Protein AF-A0AAN6KHS0-F1 (afdb_monomer_lite)

Foldseek 3Di:
DLVCVVPDDPPDDDDDDDCVPNFPPVDQVRNLVVLLCLLVVLQPDPAQEAELEACVVCVVLLVLQQVLLLLLLVCLVPPVSLLVLLPDPLNFFPHSNLVSLQVSLPRQLLQALLVCSRQVSNDPVHAHWYDHRPDIDGVSSNLSSLVSQPVNDPPVRSCSRNPPSVLSVVLSNVVVPDDLLQLALLRNLVSSLLGDDPDLLCSRSSSVNSNVVSVFDADGDGPVDDSLVSQVRRLVSSCVRVVDLSSQVQFQQDQDPVNHHSSTHDSVDSPSDDDDPVVVVPPPD

Organism: NCBI:txid329885

Structure (mmCIF, N/CA/C/O backbone):
data_AF-A0AAN6KHS0-F1
#
_entry.id   AF-A0AAN6KHS0-F1
#
loop_
_atom_site.group_PDB
_atom_site.id
_atom_site.type_symbol
_atom_site.label_atom_id
_atom_site.label_alt_id
_atom_site.label_comp_id
_atom_site.label_asym_id
_atom_site.label_entity_id
_atom_site.label_seq_id
_atom_site.pdbx_PDB_ins_code
_atom_site.Cartn_x
_atom_site.Cartn_y
_atom_site.Cartn_z
_atom_site.occupancy
_atom_site.B_iso_or_equiv
_atom_site.auth_seq_id
_atom_site.auth_comp_id
_atom_site.auth_asym_id
_atom_site.auth_atom_id
_atom_site.pdbx_PDB_model_num
ATOM 1 N N . MET A 1 1 ? -12.830 -6.350 -14.367 1.00 61.69 1 MET A N 1
ATOM 2 C CA . MET A 1 1 ? -12.761 -7.663 -15.063 1.00 61.69 1 MET A CA 1
ATOM 3 C C . MET A 1 1 ? -11.426 -7.970 -15.755 1.00 61.69 1 MET A C 1
ATOM 5 O O . MET A 1 1 ? -11.133 -9.148 -15.912 1.00 61.69 1 MET A O 1
ATOM 9 N N . ALA A 1 2 ? -10.603 -6.986 -16.152 1.00 84.19 2 ALA A N 1
ATOM 10 C CA . ALA A 1 2 ? -9.299 -7.250 -16.787 1.00 84.19 2 ALA A CA 1
ATOM 11 C C . ALA A 1 2 ? -8.350 -8.102 -15.914 1.00 84.19 2 ALA A C 1
ATOM 13 O O . ALA A 1 2 ? -7.776 -9.068 -16.405 1.00 84.19 2 ALA A O 1
ATOM 14 N N . PHE A 1 3 ? -8.285 -7.823 -14.607 1.00 88.81 3 PHE A N 1
ATOM 15 C CA . PHE A 1 3 ? -7.488 -8.599 -13.651 1.00 88.81 3 PHE A CA 1
ATOM 16 C C . PHE A 1 3 ? -7.824 -10.100 -13.649 1.00 88.81 3 PHE A C 1
ATOM 18 O O . PHE A 1 3 ? -6.942 -10.922 -13.869 1.00 88.81 3 PHE A O 1
ATOM 25 N N . LEU A 1 4 ? -9.103 -10.474 -13.488 1.00 89.56 4 LEU A N 1
ATOM 26 C CA . LEU A 1 4 ? -9.514 -11.887 -13.472 1.00 89.56 4 LEU A CA 1
ATOM 27 C C . LEU A 1 4 ? -9.155 -12.610 -14.778 1.00 89.56 4 LEU A C 1
ATOM 29 O O . LEU A 1 4 ? -8.775 -13.775 -14.746 1.00 89.56 4 LEU A O 1
ATOM 33 N N . LYS A 1 5 ? -9.216 -11.920 -15.926 1.00 89.06 5 LYS A N 1
ATOM 34 C CA . LYS A 1 5 ? -8.763 -12.482 -17.209 1.00 89.06 5 LYS A CA 1
ATOM 35 C C . LYS A 1 5 ? -7.252 -12.729 -17.226 1.00 89.06 5 LYS A C 1
ATOM 37 O O . LYS A 1 5 ? -6.834 -13.753 -17.751 1.00 89.06 5 LYS A O 1
ATOM 42 N N . ARG A 1 6 ? -6.457 -11.824 -16.643 1.00 89.69 6 ARG A N 1
ATOM 43 C CA . ARG A 1 6 ? -4.986 -11.913 -16.567 1.00 89.69 6 ARG A CA 1
ATOM 44 C C . ARG A 1 6 ? -4.498 -13.080 -15.708 1.00 89.69 6 ARG A C 1
ATOM 46 O O . ARG A 1 6 ? -3.451 -13.645 -16.016 1.00 89.69 6 ARG A O 1
ATOM 53 N N . ILE A 1 7 ? -5.220 -13.417 -14.641 1.00 90.50 7 ILE A N 1
ATOM 54 C CA . ILE A 1 7 ? -4.820 -14.485 -13.708 1.00 90.50 7 ILE A CA 1
ATOM 55 C C . ILE A 1 7 ? -5.476 -15.836 -14.014 1.00 90.50 7 ILE A C 1
ATOM 57 O O . ILE A 1 7 ? -5.069 -16.853 -13.458 1.00 90.50 7 ILE A O 1
ATOM 61 N N . ARG A 1 8 ? -6.482 -15.868 -14.897 1.00 90.75 8 ARG A N 1
ATOM 62 C CA . ARG A 1 8 ? -7.180 -17.098 -15.277 1.00 90.75 8 ARG A CA 1
ATOM 63 C C . ARG A 1 8 ? -6.218 -18.081 -15.941 1.00 90.75 8 ARG A C 1
ATOM 65 O O . ARG A 1 8 ? -5.631 -17.774 -16.975 1.00 90.75 8 ARG A O 1
ATOM 72 N N . GLN A 1 9 ? -6.150 -19.288 -15.395 1.00 88.88 9 GLN A N 1
ATOM 73 C CA . GLN A 1 9 ? -5.401 -20.395 -15.976 1.00 88.88 9 GLN A CA 1
ATOM 74 C C . GLN A 1 9 ? -6.314 -21.212 -16.903 1.00 88.88 9 GLN A C 1
ATOM 76 O O . GLN A 1 9 ? -7.459 -21.478 -16.532 1.00 88.88 9 GLN A O 1
ATOM 81 N N . PRO A 1 10 ? -5.863 -21.607 -18.110 1.00 89.69 10 PRO A N 1
ATOM 82 C CA . PRO A 1 10 ? -6.691 -22.398 -19.025 1.00 89.69 10 PRO A CA 1
ATOM 83 C C . PRO A 1 10 ? -7.036 -23.785 -18.476 1.00 89.69 10 PRO A C 1
ATOM 85 O O . PRO A 1 10 ? -8.114 -24.304 -18.750 1.00 89.69 10 PRO A O 1
ATOM 88 N N . SER A 1 11 ? -6.112 -24.374 -17.715 1.00 92.44 11 SER A N 1
ATOM 89 C CA . SER A 1 11 ? -6.143 -25.800 -17.378 1.00 92.44 11 SER A CA 1
ATOM 90 C C . SER A 1 11 ? -6.641 -26.102 -15.964 1.00 92.44 11 SER A C 1
ATOM 92 O O . SER A 1 11 ? -6.903 -27.261 -15.660 1.00 92.44 11 SER A O 1
ATOM 94 N N . TYR A 1 12 ? -6.753 -25.102 -15.085 1.00 90.69 12 TYR A N 1
ATOM 95 C CA . TYR A 1 12 ? -7.210 -25.299 -13.707 1.00 90.69 12 TYR A CA 1
ATOM 96 C C . TYR A 1 12 ? -7.832 -24.031 -13.113 1.00 90.69 12 TYR A C 1
ATOM 98 O O . TYR A 1 12 ? -7.518 -22.909 -13.511 1.00 90.69 12 TYR A O 1
ATOM 106 N N . GLY A 1 13 ? -8.732 -24.217 -12.146 1.00 90.44 13 GLY A N 1
ATOM 107 C CA . GLY A 1 13 ? -9.299 -23.120 -11.367 1.00 90.44 13 GLY A CA 1
ATOM 108 C C . GLY A 1 13 ? -8.305 -22.606 -10.329 1.00 90.44 13 GLY A C 1
ATOM 109 O O . GLY A 1 13 ? -7.565 -23.385 -9.733 1.00 90.44 13 GLY A O 1
ATOM 110 N N . ILE A 1 14 ? -8.311 -21.296 -10.092 1.00 91.19 14 ILE A N 1
ATOM 111 C CA . ILE A 1 14 ? -7.566 -20.673 -8.995 1.00 91.19 14 ILE A CA 1
ATOM 112 C C . ILE A 1 14 ? -8.547 -20.124 -7.960 1.00 91.19 14 ILE A C 1
ATOM 114 O O . ILE A 1 14 ? -9.575 -19.549 -8.318 1.00 91.19 14 ILE A O 1
ATOM 118 N N . CYS A 1 15 ? -8.230 -20.306 -6.679 1.00 92.00 15 CYS A N 1
ATOM 119 C CA . CYS A 1 15 ? -8.962 -19.663 -5.595 1.00 92.00 15 CYS A CA 1
ATOM 120 C C . CYS A 1 15 ? -8.434 -18.235 -5.434 1.00 92.00 15 CYS A C 1
ATOM 122 O O . CYS A 1 15 ? -7.226 -18.035 -5.307 1.00 92.00 15 CYS A O 1
ATOM 124 N N . VAL A 1 16 ? -9.329 -17.250 -5.479 1.00 91.88 16 VAL A N 1
ATOM 125 C CA . VAL A 1 16 ? -8.978 -15.831 -5.387 1.00 91.88 16 VAL A CA 1
ATOM 126 C C . VAL A 1 16 ? -9.794 -15.214 -4.271 1.00 91.88 16 VAL A C 1
ATOM 128 O O . VAL A 1 16 ? -11.020 -15.306 -4.283 1.00 91.88 16 VAL A O 1
ATOM 131 N N . TRP A 1 17 ? -9.105 -14.555 -3.346 1.00 92.25 17 TRP A N 1
ATOM 132 C CA . TRP A 1 17 ? -9.729 -13.656 -2.391 1.00 92.25 17 TRP A CA 1
ATOM 133 C C . TRP A 1 17 ? -9.527 -12.213 -2.857 1.00 92.25 17 TRP A C 1
ATOM 135 O O . TRP A 1 17 ? -8.413 -11.816 -3.197 1.00 92.25 17 TRP A O 1
ATOM 145 N N . ALA A 1 18 ? -10.608 -11.443 -2.900 1.00 90.00 18 ALA A N 1
ATOM 146 C CA . ALA A 1 18 ? -10.583 -10.007 -3.143 1.00 90.00 18 ALA A CA 1
ATOM 147 C C . ALA A 1 18 ? -11.689 -9.369 -2.306 1.00 90.00 18 ALA A C 1
ATOM 149 O O . ALA A 1 18 ? -12.830 -9.825 -2.367 1.00 90.00 18 ALA A O 1
ATOM 150 N N . ASP A 1 19 ? -11.367 -8.321 -1.555 1.00 86.81 19 ASP A N 1
ATOM 151 C CA . ASP A 1 19 ? -12.289 -7.615 -0.657 1.00 86.81 19 ASP A CA 1
ATOM 152 C C . ASP A 1 19 ? -13.643 -7.290 -1.315 1.00 86.81 19 ASP A C 1
ATOM 154 O O . ASP A 1 19 ? -14.698 -7.629 -0.786 1.00 86.81 19 ASP A O 1
ATOM 158 N N . ALA A 1 20 ? -13.623 -6.730 -2.523 1.00 85.94 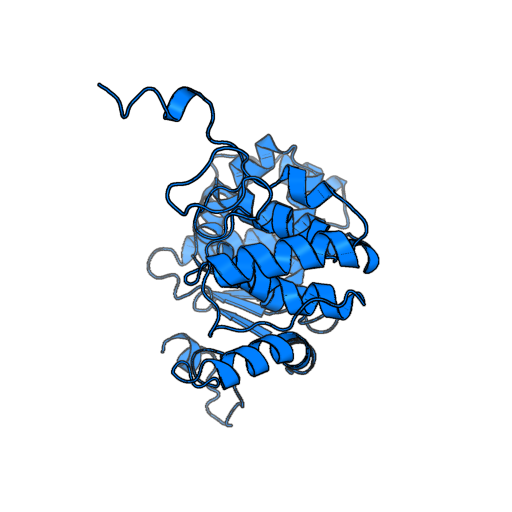20 ALA A N 1
ATOM 159 C CA . ALA A 1 20 ? -14.811 -6.339 -3.275 1.00 85.94 20 ALA A CA 1
ATOM 160 C C . ALA A 1 20 ? -15.693 -7.517 -3.735 1.00 85.94 20 ALA A C 1
ATOM 162 O O . ALA A 1 20 ? -16.816 -7.288 -4.177 1.00 85.94 20 ALA A O 1
ATOM 163 N N . LEU A 1 21 ? -15.187 -8.754 -3.688 1.00 89.25 21 LEU A N 1
ATOM 164 C CA . LEU A 1 21 ? -15.899 -9.961 -4.130 1.00 89.25 21 LEU A CA 1
ATOM 165 C C . LEU A 1 21 ? -16.225 -10.917 -2.978 1.00 89.25 21 LEU A C 1
ATOM 167 O O . LEU A 1 21 ? -17.232 -11.614 -3.038 1.00 89.25 21 LEU A O 1
ATOM 171 N N . CYS A 1 22 ? -15.352 -10.992 -1.975 1.00 92.31 22 CYS A N 1
ATOM 172 C CA . CYS A 1 22 ? -15.409 -11.984 -0.903 1.00 92.31 22 CYS A CA 1
ATOM 173 C C . CYS A 1 22 ? -15.991 -11.442 0.405 1.00 92.31 22 CYS A C 1
ATOM 175 O O . CYS A 1 22 ? -16.234 -12.238 1.306 1.00 92.31 22 CYS A O 1
ATOM 177 N N . ILE A 1 23 ? -16.175 -10.125 0.520 1.00 90.06 23 ILE A N 1
ATOM 178 C CA . ILE A 1 23 ? -16.809 -9.480 1.673 1.00 90.06 23 ILE A CA 1
ATOM 179 C C . ILE A 1 23 ? -18.173 -8.967 1.227 1.00 90.06 23 ILE A C 1
ATOM 181 O O . ILE A 1 23 ? -18.258 -8.260 0.215 1.00 90.06 23 ILE A O 1
ATOM 185 N N . ASP A 1 24 ? -19.223 -9.260 1.995 1.00 91.06 24 ASP A N 1
ATOM 186 C CA . ASP A 1 24 ? -20.508 -8.584 1.813 1.00 91.06 24 ASP A CA 1
ATOM 187 C C . ASP A 1 24 ? -20.368 -7.092 2.156 1.00 91.06 24 ASP A C 1
ATOM 189 O O . ASP A 1 24 ? -20.382 -6.673 3.315 1.00 91.06 24 ASP A O 1
ATOM 193 N N . GLN A 1 25 ? -20.230 -6.269 1.115 1.00 86.75 25 GLN A N 1
ATOM 194 C CA . GLN A 1 25 ? -20.069 -4.821 1.246 1.00 86.75 25 GLN A CA 1
ATOM 195 C C . GLN A 1 25 ? -21.312 -4.135 1.840 1.00 86.75 25 GLN A C 1
ATOM 197 O O . GLN A 1 25 ? -21.202 -2.996 2.293 1.00 86.75 25 GLN A O 1
ATOM 202 N N . GLY A 1 26 ? -22.476 -4.801 1.845 1.00 90.88 26 GLY A N 1
ATOM 203 C CA . GLY A 1 26 ? -23.710 -4.314 2.466 1.00 90.88 26 GLY A CA 1
ATOM 204 C C . GLY A 1 26 ? -23.835 -4.648 3.956 1.00 90.88 26 GLY A C 1
ATOM 205 O O . GLY A 1 26 ? -24.733 -4.129 4.618 1.00 90.88 26 GLY A O 1
ATOM 206 N N . ASN A 1 27 ? -22.944 -5.484 4.499 1.00 92.62 27 ASN A N 1
ATOM 207 C CA . ASN A 1 27 ? -22.970 -5.922 5.890 1.00 92.62 27 ASN A CA 1
ATOM 208 C C . ASN A 1 27 ? -21.780 -5.348 6.673 1.00 92.62 27 ASN A C 1
ATOM 210 O O . ASN A 1 27 ? -20.688 -5.915 6.711 1.00 92.62 27 ASN A O 1
ATOM 214 N N . GLU A 1 28 ? -22.009 -4.229 7.363 1.00 90.00 28 GLU A N 1
ATOM 215 C CA . GLU A 1 28 ? -20.979 -3.523 8.143 1.00 90.00 28 GLU A CA 1
ATOM 216 C C . GLU A 1 28 ? -20.320 -4.396 9.220 1.00 90.00 28 GLU A C 1
ATOM 218 O O . GLU A 1 28 ? -19.118 -4.272 9.467 1.00 90.00 28 GLU A O 1
ATOM 223 N N . LYS A 1 29 ? -21.083 -5.312 9.834 1.00 89.75 29 LYS A N 1
ATOM 224 C CA . LYS A 1 29 ? -20.569 -6.221 10.869 1.00 89.75 29 LYS A CA 1
ATOM 225 C C . LYS A 1 29 ? -19.623 -7.255 10.278 1.00 89.75 29 LYS A C 1
ATOM 227 O O . LYS A 1 29 ? -18.562 -7.504 10.843 1.00 89.75 29 LYS A O 1
ATOM 232 N N . GLU A 1 30 ? -19.993 -7.850 9.146 1.00 91.94 30 GLU A N 1
ATOM 233 C CA . GLU A 1 30 ? -19.104 -8.767 8.434 1.00 91.94 30 GLU A CA 1
ATOM 234 C C . GLU A 1 30 ? -17.847 -8.038 7.967 1.00 91.94 30 GLU A C 1
ATOM 236 O O . GLU A 1 30 ? -16.741 -8.512 8.217 1.00 91.94 30 GLU A O 1
ATOM 241 N N . LYS A 1 31 ? -17.999 -6.856 7.362 1.00 89.75 31 LYS A N 1
ATOM 242 C CA . LYS A 1 31 ? -16.874 -6.048 6.886 1.00 89.75 31 LYS A CA 1
ATOM 243 C C . LYS A 1 31 ? -15.875 -5.742 7.999 1.00 89.75 31 LYS A C 1
ATOM 245 O O . LYS A 1 31 ? -14.676 -5.908 7.795 1.00 89.75 31 LYS A O 1
ATOM 250 N N . ALA A 1 32 ? -16.354 -5.341 9.176 1.00 88.25 32 ALA A N 1
ATOM 251 C CA . ALA A 1 32 ? -15.517 -5.114 10.352 1.00 88.25 32 ALA A CA 1
ATOM 252 C C . ALA A 1 32 ? -14.698 -6.359 10.739 1.00 88.25 32 ALA A C 1
ATOM 254 O O . ALA A 1 32 ? -13.484 -6.268 10.935 1.00 88.25 32 ALA A O 1
ATOM 255 N N . VAL A 1 33 ? -15.343 -7.531 10.781 1.00 89.81 33 VAL A N 1
ATOM 256 C CA . VAL A 1 33 ? -14.668 -8.809 11.055 1.00 89.81 33 VAL A CA 1
ATOM 257 C C . VAL A 1 33 ? -13.632 -9.118 9.973 1.00 89.81 33 VAL A C 1
ATOM 259 O O . VAL A 1 33 ? -12.486 -9.419 10.297 1.00 89.81 33 VAL A O 1
ATOM 262 N N . GLN A 1 34 ? -13.995 -8.994 8.696 1.00 89.25 34 GLN A N 1
ATOM 263 C CA . GLN A 1 34 ? -13.108 -9.288 7.567 1.00 89.25 34 GLN A CA 1
ATOM 264 C C . GLN A 1 34 ? -11.883 -8.368 7.537 1.00 89.25 34 GLN A C 1
ATOM 266 O O . GLN A 1 34 ? -10.773 -8.849 7.325 1.00 89.25 34 GLN A O 1
ATOM 271 N N . VAL A 1 35 ? -12.047 -7.075 7.834 1.00 85.88 35 VAL A N 1
ATOM 272 C CA . VAL A 1 35 ? -10.929 -6.126 7.974 1.00 85.88 35 VAL A CA 1
ATOM 273 C C . VAL A 1 35 ? -9.965 -6.558 9.079 1.00 85.88 35 VAL A C 1
ATOM 275 O O . VAL A 1 35 ? -8.751 -6.494 8.888 1.00 85.88 35 VAL A O 1
ATOM 278 N N . GLY A 1 36 ? -10.481 -7.044 10.211 1.00 84.38 36 GLY A N 1
ATOM 279 C CA . GLY A 1 36 ? -9.649 -7.634 11.264 1.00 84.38 36 GLY A CA 1
ATOM 280 C C . GLY A 1 36 ? -8.900 -8.892 10.805 1.00 84.38 36 GLY A C 1
ATOM 281 O O . GLY A 1 36 ? -7.770 -9.123 11.221 1.00 84.38 36 GLY A O 1
ATOM 282 N N . LEU A 1 37 ? -9.490 -9.681 9.902 1.00 88.31 37 LEU A N 1
ATOM 283 C CA . LEU A 1 37 ? -8.897 -10.914 9.373 1.00 88.31 37 LEU A CA 1
ATOM 284 C C . LEU A 1 37 ? -7.884 -10.690 8.244 1.00 88.31 37 LEU A C 1
ATOM 286 O O . LEU A 1 37 ? -7.123 -11.608 7.941 1.00 88.31 37 LEU A O 1
ATOM 290 N N . MET A 1 38 ? -7.817 -9.509 7.621 1.00 87.44 38 MET A N 1
ATOM 291 C CA . MET A 1 38 ? -6.901 -9.247 6.496 1.00 87.44 38 MET A CA 1
ATOM 292 C C . MET A 1 38 ? -5.432 -9.522 6.849 1.00 87.44 38 MET A C 1
ATOM 294 O O . MET A 1 38 ? -4.666 -9.986 6.002 1.00 87.44 38 MET A O 1
ATOM 298 N N . THR A 1 39 ? -5.043 -9.335 8.113 1.00 81.06 39 THR A N 1
ATOM 299 C CA . THR A 1 39 ? -3.693 -9.664 8.593 1.00 81.06 39 THR A CA 1
ATOM 300 C C . THR A 1 39 ? -3.411 -11.145 8.755 1.00 81.06 39 THR A C 1
ATOM 302 O O . THR A 1 39 ? -2.251 -11.523 8.884 1.00 81.06 39 THR A O 1
ATOM 305 N N . LEU A 1 40 ? -4.445 -11.980 8.735 1.00 86.00 40 LEU A N 1
ATOM 306 C CA . LEU A 1 40 ? -4.340 -13.433 8.685 1.00 86.00 40 LEU A CA 1
ATOM 307 C C . LEU A 1 40 ? -4.465 -13.944 7.250 1.00 86.00 40 LEU A C 1
ATOM 309 O O . LEU A 1 40 ? -3.823 -14.933 6.913 1.00 86.00 40 LEU A O 1
ATOM 313 N N . ILE A 1 41 ? -5.250 -13.268 6.407 1.00 89.06 41 ILE A N 1
ATOM 314 C CA . ILE A 1 41 ? -5.494 -13.662 5.015 1.00 89.06 41 ILE A CA 1
ATOM 315 C C . ILE A 1 41 ? -4.244 -13.444 4.157 1.00 89.06 41 ILE A C 1
ATOM 317 O O . ILE A 1 41 ? -3.789 -14.385 3.510 1.00 89.06 41 ILE A O 1
ATOM 321 N N . TYR A 1 42 ? -3.657 -12.239 4.165 1.00 87.31 42 TYR A N 1
ATOM 322 C CA . TYR A 1 42 ? -2.509 -11.935 3.300 1.00 87.31 42 TYR A CA 1
ATOM 323 C C . TYR A 1 42 ? -1.283 -12.834 3.531 1.00 87.31 42 TYR A C 1
ATOM 325 O O . TYR A 1 42 ? -0.738 -13.302 2.534 1.00 87.31 42 TYR A O 1
ATOM 333 N N . PRO A 1 43 ? -0.853 -13.146 4.772 1.00 84.12 43 PRO A N 1
ATOM 334 C CA . PRO A 1 43 ? 0.295 -14.027 4.993 1.00 84.12 43 PRO A CA 1
ATOM 335 C C . PRO A 1 43 ? 0.015 -15.497 4.663 1.00 84.12 43 PRO A C 1
ATOM 337 O O . PRO A 1 43 ? 0.948 -16.259 4.448 1.00 84.12 43 PRO A O 1
ATOM 340 N N . GLN A 1 44 ? -1.254 -15.917 4.679 1.00 87.81 44 GLN A N 1
ATOM 341 C CA . GLN A 1 44 ? -1.650 -17.291 4.349 1.00 87.81 44 GLN A CA 1
ATOM 342 C C . GLN A 1 44 ? -1.931 -17.478 2.854 1.00 87.81 44 GLN A C 1
ATOM 344 O O . GLN A 1 44 ? -2.098 -18.607 2.388 1.00 87.81 44 GLN A O 1
ATOM 349 N N . ALA A 1 45 ? -2.003 -16.389 2.087 1.00 89.19 45 ALA A N 1
ATOM 350 C CA . ALA A 1 45 ? -2.173 -16.463 0.650 1.00 89.19 45 ALA A CA 1
ATOM 351 C C . ALA A 1 45 ? -0.918 -17.065 0.006 1.00 89.19 45 ALA A C 1
ATOM 353 O O . ALA A 1 45 ? 0.199 -16.640 0.277 1.00 89.19 45 ALA A O 1
ATOM 354 N N . ALA A 1 46 ? -1.103 -18.001 -0.929 1.00 89.69 46 ALA A N 1
ATOM 355 C CA . ALA A 1 46 ? 0.014 -18.551 -1.701 1.00 89.69 46 ALA A CA 1
ATOM 356 C C . ALA A 1 46 ? 0.763 -17.468 -2.502 1.00 89.69 46 ALA A C 1
ATOM 358 O O . ALA A 1 46 ? 1.946 -17.613 -2.806 1.00 89.69 46 ALA A O 1
ATOM 359 N N . LYS A 1 47 ? 0.055 -16.400 -2.888 1.00 89.62 47 LYS A N 1
ATOM 360 C CA . LYS A 1 47 ? 0.621 -15.222 -3.539 1.00 89.62 47 LYS A CA 1
ATOM 361 C C . LYS A 1 47 ? -0.319 -14.034 -3.382 1.00 89.62 47 LYS A C 1
ATOM 363 O O . LYS A 1 47 ? -1.511 -14.153 -3.664 1.00 89.62 47 LYS A O 1
ATOM 368 N N . VAL A 1 48 ? 0.229 -12.880 -3.017 1.00 91.94 48 VAL A N 1
ATOM 369 C CA . VAL A 1 48 ? -0.490 -11.600 -3.057 1.00 91.94 48 VAL A CA 1
ATOM 370 C C . VAL A 1 48 ? -0.235 -10.934 -4.406 1.00 91.94 48 VAL A C 1
ATOM 372 O O . VAL A 1 48 ? 0.911 -10.837 -4.850 1.00 91.94 48 VAL A O 1
ATOM 375 N N . LEU A 1 49 ? -1.299 -10.499 -5.082 1.00 93.50 49 LEU A N 1
ATOM 376 C CA . LEU A 1 49 ? -1.221 -9.844 -6.388 1.00 93.50 49 LEU A CA 1
ATOM 377 C C . LEU A 1 49 ? -1.709 -8.402 -6.275 1.00 93.50 49 LEU A C 1
ATOM 379 O O . LEU A 1 49 ? -2.856 -8.157 -5.913 1.00 93.50 49 LEU A O 1
ATOM 383 N N . VAL A 1 50 ? -0.849 -7.461 -6.646 1.00 93.75 50 VAL A N 1
ATOM 384 C CA . VAL A 1 50 ? -1.164 -6.036 -6.731 1.00 93.75 50 VAL A CA 1
ATOM 385 C C . VAL A 1 50 ? -1.468 -5.701 -8.184 1.00 93.75 50 VAL A C 1
ATOM 387 O O . VAL A 1 50 ? -0.602 -5.836 -9.042 1.00 93.75 50 VAL A O 1
ATOM 390 N N . TRP A 1 51 ? -2.686 -5.253 -8.484 1.00 94.75 51 TRP A N 1
ATOM 391 C CA . TRP A 1 51 ? -3.088 -4.889 -9.844 1.00 94.75 51 TRP A CA 1
ATOM 392 C C . TRP A 1 51 ? -3.133 -3.371 -10.029 1.00 94.75 51 TRP A C 1
ATOM 394 O O . TRP A 1 51 ? -4.004 -2.695 -9.484 1.00 94.75 51 TRP A O 1
ATOM 404 N N . LEU A 1 52 ? -2.230 -2.843 -10.855 1.00 95.50 52 LEU A N 1
ATOM 405 C CA . LEU A 1 52 ? -2.116 -1.415 -11.165 1.00 95.50 52 LEU A CA 1
ATOM 406 C C . LEU A 1 52 ? -2.970 -0.974 -12.367 1.00 95.50 52 LEU A C 1
ATOM 408 O O . LEU A 1 52 ? -2.942 0.195 -12.752 1.00 95.50 52 LEU A O 1
ATOM 412 N N . GLY A 1 53 ? -3.728 -1.888 -12.974 1.00 94.38 53 GLY A N 1
ATOM 413 C CA . GLY A 1 53 ? -4.520 -1.605 -14.170 1.00 94.38 53 GLY A CA 1
ATOM 414 C C . GLY A 1 53 ? -3.842 -2.019 -15.472 1.00 94.38 53 GLY A C 1
ATOM 415 O O . GLY A 1 53 ? -2.715 -2.515 -15.492 1.00 94.38 53 GLY A O 1
ATOM 416 N N . ASP A 1 54 ? -4.569 -1.819 -16.567 1.00 93.94 54 ASP A N 1
ATOM 417 C CA . ASP A 1 54 ? -4.031 -1.940 -17.919 1.00 93.94 54 ASP A CA 1
ATOM 418 C C . ASP A 1 54 ? -3.211 -0.677 -18.240 1.00 93.94 54 ASP A C 1
ATOM 420 O O . ASP A 1 54 ? -3.626 0.422 -17.845 1.00 93.94 54 ASP A O 1
ATOM 424 N N . PRO A 1 55 ? -2.036 -0.797 -18.874 1.00 93.56 55 PRO A N 1
ATOM 425 C CA . PRO A 1 55 ? -1.247 0.367 -19.226 1.00 93.56 55 PRO A CA 1
ATOM 426 C C . PRO A 1 55 ? -1.817 1.169 -20.404 1.00 93.56 55 PRO A C 1
ATOM 428 O O . PRO A 1 55 ? -1.520 2.356 -20.506 1.00 93.56 55 PRO A O 1
ATOM 431 N N . GLY A 1 56 ? -2.646 0.584 -21.276 1.00 93.00 56 GLY A N 1
ATOM 432 C CA . GLY A 1 56 ? -3.194 1.289 -22.438 1.00 93.00 56 GLY A CA 1
ATOM 433 C C . GLY A 1 56 ? -2.102 1.941 -23.297 1.00 93.00 56 GLY A C 1
ATOM 434 O O . GLY A 1 56 ? -1.171 1.276 -23.743 1.00 93.00 56 GLY A O 1
ATOM 435 N N . THR A 1 57 ? -2.197 3.255 -23.515 1.00 93.44 57 THR A N 1
ATOM 436 C CA . THR A 1 57 ? -1.197 4.030 -24.273 1.00 93.44 57 THR A CA 1
ATOM 437 C C . THR A 1 57 ? 0.117 4.258 -23.517 1.00 93.44 57 THR A C 1
ATOM 439 O O . THR A 1 57 ? 1.091 4.691 -24.122 1.00 93.44 57 THR A O 1
ATOM 442 N N . GLU A 1 58 ? 0.170 3.968 -22.214 1.00 93.88 58 GLU A N 1
ATOM 443 C CA . GLU A 1 58 ? 1.355 4.128 -21.357 1.00 93.88 58 GLU A CA 1
ATOM 444 C C . GLU A 1 58 ? 2.199 2.844 -21.258 1.00 93.88 58 GLU A C 1
ATOM 446 O O . GLU A 1 58 ? 3.074 2.737 -20.403 1.00 93.88 58 GLU A O 1
ATOM 451 N N . ASP A 1 59 ? 1.952 1.842 -22.104 1.00 95.12 59 ASP A N 1
ATOM 452 C CA . ASP A 1 59 ? 2.606 0.527 -22.032 1.00 95.12 59 ASP A CA 1
ATOM 453 C C . ASP A 1 59 ? 4.137 0.591 -22.095 1.00 95.12 59 ASP A C 1
ATOM 455 O O . ASP A 1 59 ? 4.804 -0.067 -21.299 1.00 95.12 59 ASP A O 1
ATOM 459 N N . ALA A 1 60 ? 4.688 1.454 -22.952 1.00 94.50 60 ALA A N 1
ATOM 460 C CA . ALA A 1 60 ? 6.129 1.689 -23.019 1.00 94.50 60 ALA A CA 1
ATOM 461 C C . ALA A 1 60 ? 6.681 2.359 -21.746 1.00 94.50 60 ALA A C 1
ATOM 463 O O . ALA A 1 60 ? 7.779 2.026 -21.310 1.00 94.50 60 ALA A O 1
ATOM 464 N N . LEU A 1 61 ? 5.917 3.265 -21.120 1.00 93.94 61 LEU A N 1
ATOM 465 C CA . LEU A 1 61 ? 6.316 3.904 -19.860 1.00 93.94 61 LEU A CA 1
ATOM 466 C C . LEU A 1 61 ? 6.311 2.896 -18.710 1.00 93.94 61 LEU A C 1
ATOM 468 O O . LEU A 1 61 ? 7.219 2.893 -17.891 1.00 93.94 61 LEU A O 1
ATOM 472 N N . VAL A 1 62 ? 5.317 2.011 -18.651 1.00 95.56 62 VAL A N 1
ATOM 473 C CA . VAL A 1 62 ? 5.278 0.956 -17.630 1.00 95.56 62 VAL A CA 1
ATOM 474 C C . VAL A 1 62 ? 6.440 -0.020 -17.806 1.00 95.56 62 VAL A C 1
ATOM 476 O O . VAL A 1 62 ? 7.078 -0.379 -16.816 1.00 95.56 62 VAL A O 1
ATOM 479 N N . GLU A 1 63 ? 6.747 -0.409 -19.046 1.00 95.06 63 GLU A N 1
ATOM 480 C CA . GLU A 1 63 ? 7.898 -1.263 -19.343 1.00 95.06 63 GLU A CA 1
ATOM 481 C C . GLU A 1 63 ? 9.216 -0.611 -18.902 1.00 95.06 63 GLU A C 1
ATOM 483 O O . GLU A 1 63 ? 10.022 -1.242 -18.218 1.00 95.06 63 GLU A O 1
ATOM 488 N N . GLU A 1 64 ? 9.408 0.666 -19.242 1.00 93.50 64 GLU A N 1
ATOM 489 C CA . GLU A 1 64 ? 10.596 1.434 -18.872 1.00 93.50 64 GLU A CA 1
ATOM 490 C C . GLU A 1 64 ? 10.719 1.594 -17.349 1.00 93.50 64 GLU A C 1
ATOM 492 O O . GLU A 1 64 ? 11.789 1.367 -16.783 1.00 93.50 64 GLU A O 1
ATOM 497 N N . ALA A 1 65 ? 9.614 1.895 -16.658 1.00 94.19 65 ALA A N 1
ATOM 498 C CA . ALA A 1 65 ? 9.589 1.997 -15.201 1.00 94.19 65 ALA A CA 1
ATOM 499 C C . ALA A 1 65 ? 9.990 0.671 -14.541 1.00 94.19 65 ALA A C 1
ATOM 501 O O . ALA A 1 65 ? 10.821 0.655 -13.634 1.00 94.19 65 ALA A O 1
ATOM 502 N N . PHE A 1 66 ? 9.421 -0.452 -14.993 1.00 96.25 66 PHE A N 1
ATOM 503 C CA . PHE A 1 66 ? 9.706 -1.769 -14.416 1.00 96.25 66 PHE A CA 1
ATOM 504 C C . PHE A 1 66 ? 11.156 -2.175 -14.676 1.00 96.25 66 PHE A C 1
ATOM 506 O O . PHE A 1 66 ? 11.827 -2.657 -13.765 1.00 96.25 66 PHE A O 1
ATOM 513 N N . ARG A 1 67 ? 11.664 -1.918 -15.885 1.00 94.50 67 ARG A N 1
ATOM 514 C CA . ARG A 1 67 ? 13.061 -2.168 -16.243 1.00 94.50 67 ARG A CA 1
ATOM 515 C C . ARG A 1 67 ? 14.020 -1.354 -15.378 1.00 94.50 67 ARG A C 1
ATOM 517 O O . ARG A 1 67 ? 14.961 -1.921 -14.831 1.00 94.50 67 ARG A O 1
ATOM 524 N N . GLY A 1 68 ? 13.785 -0.054 -15.214 1.00 91.94 68 GLY A N 1
ATOM 525 C CA . GLY A 1 68 ? 14.667 0.786 -14.406 1.00 91.94 68 GLY A CA 1
ATOM 526 C C . GLY A 1 68 ? 14.595 0.464 -12.908 1.00 91.94 68 GLY A C 1
ATOM 527 O O . GLY A 1 68 ? 15.631 0.453 -12.246 1.00 91.94 68 GLY A O 1
ATOM 528 N N . LEU A 1 69 ? 13.422 0.090 -12.376 1.00 93.88 69 LEU A N 1
ATOM 529 C CA . LEU A 1 69 ? 13.312 -0.450 -11.011 1.00 93.88 69 LEU A CA 1
ATOM 530 C C . LEU A 1 69 ? 14.138 -1.735 -10.852 1.00 93.88 69 LEU A C 1
ATOM 532 O O . LEU A 1 69 ? 14.829 -1.901 -9.851 1.00 93.88 69 LEU A O 1
ATOM 536 N N . GLU A 1 70 ? 14.120 -2.623 -11.844 1.00 95.25 70 GLU A N 1
ATOM 537 C CA . GLU A 1 70 ? 14.933 -3.841 -11.840 1.00 95.25 70 GLU A CA 1
ATOM 538 C C . GLU A 1 70 ? 16.441 -3.512 -11.861 1.00 95.25 70 GLU A C 1
ATOM 540 O O . GLU A 1 70 ? 17.221 -4.066 -11.087 1.00 95.25 70 GLU A O 1
ATOM 545 N N . VAL A 1 71 ? 16.875 -2.543 -12.669 1.00 92.81 71 VAL A N 1
ATOM 546 C CA . VAL A 1 71 ? 18.278 -2.090 -12.687 1.00 92.81 71 VAL A CA 1
ATOM 547 C C . VAL A 1 71 ? 18.701 -1.537 -11.319 1.00 92.81 71 VAL A C 1
ATOM 549 O O . VAL A 1 71 ? 19.685 -2.005 -10.741 1.00 92.81 71 VAL A O 1
ATOM 552 N N . TRP A 1 72 ? 17.919 -0.616 -10.747 1.00 92.06 72 TRP A N 1
ATOM 553 C CA . TRP A 1 72 ? 18.203 -0.016 -9.439 1.00 92.06 72 TRP A CA 1
ATOM 554 C C . TRP A 1 72 ? 18.225 -1.038 -8.304 1.00 92.06 72 TRP A C 1
ATOM 556 O O . TRP A 1 72 ? 19.101 -0.999 -7.438 1.00 92.06 72 TRP A O 1
ATOM 566 N N . ALA A 1 73 ? 17.285 -1.982 -8.305 1.00 93.94 73 ALA A N 1
ATOM 567 C CA . ALA A 1 73 ? 17.240 -3.018 -7.286 1.00 93.94 73 ALA A CA 1
ATOM 568 C C . ALA A 1 73 ? 18.415 -4.002 -7.407 1.00 93.94 73 ALA A C 1
ATOM 570 O O . ALA A 1 73 ? 18.890 -4.505 -6.393 1.00 93.94 73 ALA A O 1
ATOM 571 N N . SER A 1 74 ? 18.902 -4.294 -8.619 1.00 94.75 74 SER A N 1
ATOM 572 C CA . SER A 1 74 ? 20.104 -5.125 -8.824 1.00 94.75 74 SER A CA 1
ATOM 573 C C . SER A 1 74 ? 21.379 -4.431 -8.352 1.00 94.75 74 SER A C 1
ATOM 575 O O . SER A 1 74 ? 22.273 -5.084 -7.819 1.00 94.75 74 SER A O 1
ATOM 577 N N . ALA A 1 75 ? 21.448 -3.108 -8.498 1.00 93.00 75 ALA A N 1
ATOM 578 C CA . ALA A 1 75 ? 22.575 -2.308 -8.036 1.00 93.00 75 ALA A CA 1
ATOM 579 C C . ALA A 1 75 ? 22.608 -2.117 -6.511 1.00 93.00 75 ALA A C 1
ATOM 581 O O . ALA A 1 75 ? 23.619 -1.669 -5.982 1.00 93.00 75 ALA A O 1
ATOM 582 N N . TYR A 1 76 ? 21.539 -2.459 -5.782 1.00 89.38 76 TYR A N 1
ATOM 583 C CA . TYR A 1 76 ? 21.372 -2.089 -4.373 1.00 89.38 76 TYR A CA 1
ATOM 584 C C . TYR A 1 76 ? 22.536 -2.483 -3.450 1.00 89.38 76 TYR A C 1
ATOM 586 O O . TYR A 1 76 ? 22.922 -1.714 -2.571 1.00 89.38 76 TYR A O 1
ATOM 594 N N . SER A 1 77 ? 23.126 -3.663 -3.651 1.00 91.31 77 SER A N 1
ATOM 595 C CA . SER A 1 77 ? 24.257 -4.140 -2.844 1.00 91.31 77 SER A CA 1
ATOM 596 C C . SER A 1 77 ? 25.613 -3.555 -3.261 1.00 91.31 77 SER A C 1
ATOM 598 O O . SER A 1 77 ? 26.618 -3.842 -2.612 1.00 91.31 77 SER A O 1
ATOM 600 N N . ASN A 1 78 ? 25.669 -2.762 -4.334 1.00 92.81 78 ASN A N 1
ATOM 601 C CA . ASN A 1 78 ? 26.887 -2.173 -4.878 1.00 92.81 78 ASN A CA 1
ATOM 602 C C . ASN A 1 78 ? 26.774 -0.640 -4.929 1.00 92.81 78 ASN A C 1
ATOM 604 O O . ASN A 1 78 ? 26.214 -0.065 -5.859 1.00 92.81 78 ASN A O 1
ATOM 608 N N . LYS A 1 79 ? 27.377 0.029 -3.940 1.00 88.19 79 LYS A N 1
ATOM 609 C CA . LYS A 1 79 ? 27.360 1.497 -3.837 1.00 88.19 79 LYS A CA 1
ATOM 610 C C . LYS A 1 79 ? 27.990 2.208 -5.035 1.00 88.19 79 LYS A C 1
ATOM 612 O O . LYS A 1 79 ? 27.546 3.299 -5.373 1.00 88.19 79 LYS A O 1
ATOM 617 N N . GLU A 1 80 ? 29.022 1.630 -5.648 1.00 90.06 80 GLU A N 1
ATOM 618 C CA . GLU A 1 80 ? 29.668 2.227 -6.823 1.00 90.06 80 GLU A CA 1
ATOM 619 C C . GLU A 1 80 ? 28.714 2.209 -8.018 1.00 90.06 80 GLU A C 1
ATOM 621 O O . GLU A 1 80 ? 28.529 3.230 -8.675 1.00 90.06 80 GLU A O 1
ATOM 626 N N . GLU A 1 81 ? 28.016 1.090 -8.221 1.00 89.38 81 GLU A N 1
ATOM 627 C CA . GLU A 1 81 ? 26.999 0.971 -9.266 1.00 89.38 81 GLU A CA 1
ATOM 628 C C . GLU A 1 81 ? 25.806 1.901 -9.011 1.00 89.38 81 GLU A C 1
ATOM 630 O O . GLU A 1 81 ? 25.320 2.542 -9.938 1.00 89.38 81 GLU A O 1
ATOM 635 N N . GLN A 1 82 ? 25.371 2.061 -7.755 1.00 87.81 82 GLN A N 1
ATOM 636 C CA . GLN A 1 82 ? 24.338 3.043 -7.407 1.00 87.81 82 GLN A CA 1
ATOM 637 C C . GLN A 1 82 ? 24.765 4.478 -7.733 1.00 87.81 82 GLN A C 1
ATOM 639 O O . GLN A 1 82 ? 23.980 5.233 -8.304 1.00 87.81 82 GLN A O 1
ATOM 644 N N . MET A 1 83 ? 26.001 4.863 -7.395 1.00 87.12 83 MET A N 1
ATOM 645 C CA . MET A 1 83 ? 26.525 6.189 -7.741 1.00 87.12 83 MET A CA 1
ATOM 646 C C . MET A 1 83 ? 26.654 6.368 -9.256 1.00 87.12 83 MET A C 1
ATOM 648 O O . MET A 1 83 ? 26.365 7.451 -9.760 1.00 87.12 83 MET A O 1
ATOM 652 N N . ARG A 1 84 ? 27.045 5.313 -9.983 1.00 88.31 84 ARG A N 1
ATOM 653 C CA . ARG A 1 84 ? 27.114 5.313 -11.449 1.00 88.31 84 ARG A CA 1
ATOM 654 C C . ARG A 1 84 ? 25.737 5.572 -12.058 1.00 88.31 84 ARG A C 1
ATOM 656 O O . ARG A 1 84 ? 25.612 6.490 -12.860 1.00 88.31 84 ARG A O 1
ATOM 663 N N . LEU A 1 85 ? 24.718 4.827 -11.624 1.00 86.25 85 LEU A N 1
ATOM 664 C CA . LEU A 1 85 ? 23.329 5.007 -12.061 1.00 86.25 85 LEU A CA 1
ATOM 665 C C . LEU A 1 85 ? 22.798 6.401 -11.715 1.00 86.25 85 LEU A C 1
ATOM 667 O O . LEU A 1 85 ? 22.185 7.041 -12.556 1.00 86.25 85 LEU A O 1
ATOM 671 N N . ALA A 1 86 ? 23.072 6.910 -10.512 1.00 82.94 86 ALA A N 1
ATOM 672 C CA . ALA A 1 86 ? 22.666 8.258 -10.107 1.00 82.94 86 ALA A CA 1
ATOM 673 C C . ALA A 1 86 ? 23.295 9.375 -10.962 1.00 82.94 86 ALA A C 1
ATOM 675 O O . ALA A 1 86 ? 22.754 10.477 -11.016 1.00 82.94 86 ALA A O 1
ATOM 676 N N . GLY A 1 87 ? 24.440 9.107 -11.597 1.00 81.25 87 GLY A N 1
ATOM 677 C CA . GLY A 1 87 ? 25.114 10.031 -12.506 1.00 81.25 87 GLY A CA 1
ATOM 678 C C . GLY A 1 87 ? 24.695 9.902 -13.973 1.00 81.25 87 GLY A C 1
ATOM 679 O O . GLY A 1 87 ? 25.134 10.714 -14.788 1.00 81.25 87 GLY A O 1
ATOM 680 N N . GLU A 1 88 ? 23.884 8.902 -14.339 1.00 79.62 88 GLU A N 1
ATOM 681 C CA . GLU A 1 88 ? 23.435 8.722 -15.721 1.00 79.62 88 GLU A CA 1
ATOM 682 C C . GLU A 1 88 ? 22.390 9.787 -16.101 1.00 79.62 88 GLU A C 1
ATOM 684 O O . GLU A 1 88 ? 21.401 9.950 -15.386 1.00 79.62 88 GLU A O 1
ATOM 689 N N . PRO A 1 89 ? 22.536 10.479 -17.248 1.00 67.38 89 PRO A N 1
ATOM 690 C CA . PRO A 1 89 ? 21.572 11.493 -17.688 1.00 67.38 89 PRO A CA 1
ATOM 691 C C . PRO A 1 89 ? 20.142 10.955 -17.819 1.00 67.38 89 PRO A C 1
ATOM 693 O O . PRO A 1 89 ? 19.186 11.655 -17.495 1.00 67.38 89 PRO A O 1
ATOM 696 N N . ASP A 1 90 ? 19.998 9.691 -18.230 1.00 65.94 90 ASP A N 1
ATOM 697 C CA . ASP A 1 90 ? 18.706 9.010 -18.354 1.00 65.94 90 ASP A CA 1
ATOM 698 C C . ASP A 1 90 ? 18.094 8.605 -16.999 1.00 65.94 90 ASP A C 1
ATOM 700 O O . ASP A 1 90 ? 16.951 8.151 -16.940 1.00 65.94 90 ASP A O 1
ATOM 704 N N . MET A 1 91 ? 18.810 8.808 -15.893 1.00 62.34 91 MET A N 1
ATOM 705 C CA . MET A 1 91 ? 18.394 8.474 -14.526 1.00 62.34 91 MET A CA 1
ATOM 706 C C . MET A 1 91 ? 18.269 9.716 -13.622 1.00 62.34 91 MET A C 1
ATOM 708 O O . MET A 1 91 ? 17.953 9.582 -12.439 1.00 62.34 91 MET A O 1
ATOM 712 N N . VAL A 1 92 ? 18.466 10.921 -14.175 1.00 53.88 92 VAL A N 1
ATOM 713 C CA . VAL A 1 92 ? 18.313 12.226 -13.506 1.00 53.88 92 VAL A CA 1
ATOM 714 C C . VAL A 1 92 ? 17.098 12.964 -14.096 1.00 53.88 92 VAL A C 1
ATOM 716 O O . VAL A 1 92 ? 16.711 12.728 -15.241 1.00 53.88 92 VAL A O 1
ATOM 719 N N . GLY A 1 93 ? 16.438 13.813 -13.296 1.00 52.25 93 GLY A N 1
ATOM 720 C CA . GLY A 1 93 ? 15.172 14.478 -13.635 1.00 52.25 93 GLY A CA 1
ATOM 721 C C . GLY A 1 93 ? 15.120 15.053 -15.061 1.00 52.25 93 GLY A C 1
ATOM 722 O O . GLY A 1 93 ? 15.998 15.808 -15.471 1.00 52.25 93 GLY A O 1
ATOM 723 N N . GLY A 1 94 ? 14.072 14.688 -15.811 1.00 54.72 94 GLY A N 1
ATOM 724 C CA . GLY A 1 94 ? 13.886 15.043 -17.229 1.00 54.72 94 GLY A CA 1
ATOM 725 C C . GLY A 1 94 ? 14.021 13.873 -18.215 1.00 54.72 94 GLY A C 1
ATOM 726 O O . GLY A 1 94 ? 13.757 14.053 -19.402 1.00 54.72 94 GLY A O 1
ATOM 727 N N . SER A 1 95 ? 14.387 12.678 -17.744 1.00 67.38 95 SER A N 1
ATOM 728 C CA . SER A 1 95 ? 14.553 11.481 -18.573 1.00 67.38 95 SER A CA 1
ATOM 729 C C . SER A 1 95 ? 13.262 10.693 -18.860 1.00 67.38 95 SER A C 1
ATOM 731 O O . SER A 1 95 ? 12.207 10.900 -18.241 1.00 67.38 95 SER A O 1
ATOM 733 N N . SER A 1 96 ? 13.365 9.722 -19.782 1.00 78.75 96 SER A N 1
ATOM 734 C CA . SER A 1 96 ? 12.325 8.710 -20.039 1.00 78.75 96 SER A CA 1
ATOM 735 C C . SER A 1 96 ? 11.978 7.923 -18.770 1.00 78.75 96 SER A C 1
ATOM 737 O O . SER A 1 96 ? 10.802 7.703 -18.481 1.00 78.75 96 SER A O 1
ATOM 739 N N . PHE A 1 97 ? 12.982 7.568 -17.961 1.00 85.12 97 PHE A N 1
ATOM 740 C CA . PHE A 1 97 ? 12.783 6.809 -16.728 1.00 85.12 97 PHE A CA 1
ATOM 741 C C . PHE A 1 97 ? 12.084 7.620 -15.628 1.00 85.12 97 PHE A C 1
ATOM 743 O O . PHE A 1 97 ? 11.169 7.108 -14.984 1.00 85.12 97 PHE A O 1
ATOM 750 N N . ALA A 1 98 ? 12.438 8.897 -15.444 1.00 85.12 98 ALA A N 1
ATOM 751 C CA . ALA A 1 98 ? 11.751 9.773 -14.489 1.00 85.12 98 ALA A CA 1
ATOM 752 C C . ALA A 1 98 ? 10.262 9.924 -14.840 1.00 85.12 98 ALA A C 1
ATOM 754 O O . ALA A 1 98 ? 9.380 9.761 -13.995 1.00 85.12 98 ALA A O 1
ATOM 755 N N . SER A 1 99 ? 9.971 10.154 -16.124 1.00 88.06 99 SER A N 1
ATOM 756 C CA . SER A 1 99 ? 8.595 10.241 -16.628 1.00 88.06 99 SER A CA 1
ATOM 757 C C . SER A 1 99 ? 7.839 8.922 -16.437 1.00 88.06 99 SER A C 1
ATOM 759 O O . SER A 1 99 ? 6.679 8.918 -16.023 1.00 88.06 99 SER A O 1
ATOM 761 N N . ALA A 1 100 ? 8.512 7.798 -16.686 1.00 91.88 100 ALA A N 1
ATOM 762 C CA . ALA A 1 100 ? 7.978 6.458 -16.500 1.00 91.88 100 ALA A CA 1
ATOM 763 C C . ALA A 1 100 ? 7.639 6.154 -15.029 1.00 91.88 100 ALA A C 1
ATOM 765 O O . ALA A 1 100 ? 6.533 5.692 -14.740 1.00 91.88 100 ALA A O 1
ATOM 766 N N . LEU A 1 101 ? 8.537 6.461 -14.085 1.00 91.56 101 LEU A N 1
ATOM 767 C CA . LEU A 1 101 ? 8.277 6.297 -12.651 1.00 91.56 101 LEU A CA 1
ATOM 768 C C . LEU A 1 101 ? 7.157 7.213 -12.162 1.00 91.56 101 LEU A C 1
ATOM 770 O O . LEU A 1 101 ? 6.267 6.754 -11.444 1.00 91.56 101 LEU A O 1
ATOM 774 N N . ALA A 1 102 ? 7.162 8.484 -12.570 1.00 89.25 102 ALA A N 1
ATOM 775 C CA . ALA A 1 102 ? 6.113 9.427 -12.204 1.00 89.25 102 ALA A CA 1
ATOM 776 C C . ALA A 1 102 ? 4.731 8.953 -12.688 1.00 89.25 102 ALA A C 1
ATOM 778 O O . ALA A 1 102 ? 3.770 8.988 -11.914 1.00 89.25 102 ALA A O 1
ATOM 779 N N . ALA A 1 103 ? 4.637 8.453 -13.928 1.00 91.88 103 ALA A N 1
ATOM 780 C CA . ALA A 1 103 ? 3.411 7.879 -14.484 1.00 91.88 103 ALA A CA 1
ATOM 781 C C . ALA A 1 103 ? 2.987 6.600 -13.744 1.00 91.88 103 ALA A C 1
ATOM 783 O O . ALA A 1 103 ? 1.816 6.438 -13.391 1.00 91.88 103 ALA A O 1
ATOM 784 N N . LEU A 1 104 ? 3.935 5.710 -13.433 1.00 94.12 104 LEU A N 1
ATOM 785 C CA . LEU A 1 104 ? 3.652 4.487 -12.689 1.00 94.12 104 LEU A CA 1
ATOM 786 C C . LEU A 1 104 ? 3.105 4.791 -11.286 1.00 94.12 104 LEU A C 1
ATOM 788 O O . LEU A 1 104 ? 2.073 4.243 -10.894 1.00 94.12 104 LEU A O 1
ATOM 792 N N . PHE A 1 105 ? 3.759 5.684 -10.541 1.00 92.00 105 PHE A N 1
ATOM 793 C CA . PHE A 1 105 ? 3.370 6.042 -9.174 1.00 92.00 105 PHE A CA 1
ATOM 794 C C . PHE A 1 105 ? 2.166 6.985 -9.098 1.00 92.00 105 PHE A C 1
ATOM 796 O O . PHE A 1 105 ? 1.576 7.137 -8.028 1.00 92.00 105 PHE A O 1
ATOM 803 N N . ALA A 1 106 ? 1.744 7.575 -10.220 1.00 91.12 106 ALA A N 1
ATOM 804 C CA . ALA A 1 106 ? 0.470 8.285 -10.320 1.00 91.12 106 ALA A CA 1
ATOM 805 C C . ALA A 1 106 ? -0.747 7.353 -10.288 1.00 91.12 106 ALA A C 1
ATOM 807 O O . ALA A 1 106 ? -1.872 7.823 -10.104 1.00 91.12 106 ALA A O 1
ATOM 808 N N . ARG A 1 107 ? -0.548 6.036 -10.437 1.00 92.75 107 ARG A N 1
ATOM 809 C CA . ARG A 1 107 ? -1.650 5.074 -10.427 1.00 92.75 107 ARG A CA 1
ATOM 810 C C . ARG A 1 107 ? -2.340 5.042 -9.055 1.00 92.75 107 ARG A C 1
ATOM 812 O O . ARG A 1 107 ? -1.649 4.980 -8.034 1.00 92.75 107 ARG A O 1
ATOM 819 N N . PRO A 1 108 ? -3.690 5.003 -9.002 1.00 91.69 108 PRO A N 1
ATOM 820 C CA . PRO A 1 108 ? -4.455 5.189 -7.761 1.00 91.69 108 PRO A CA 1
ATOM 821 C C . PRO A 1 108 ? -4.056 4.259 -6.614 1.00 91.69 108 PRO A C 1
ATOM 823 O O . PRO A 1 108 ? -4.125 4.638 -5.447 1.00 91.69 108 PRO A O 1
ATOM 826 N N . TRP A 1 109 ? -3.611 3.043 -6.938 1.00 92.25 109 TRP A N 1
ATOM 827 C CA . TRP A 1 109 ? -3.205 2.051 -5.950 1.00 92.25 109 TRP A CA 1
ATOM 828 C C . TRP A 1 109 ? -2.154 2.581 -4.957 1.00 92.25 109 TRP A C 1
ATOM 830 O O . TRP A 1 109 ? -2.303 2.365 -3.755 1.00 92.25 109 TRP A O 1
ATOM 840 N N . PHE A 1 110 ? -1.170 3.364 -5.419 1.00 90.62 110 PHE A N 1
ATOM 841 C CA . PHE A 1 110 ? -0.106 3.909 -4.563 1.00 90.62 110 PHE A CA 1
ATOM 842 C C . PHE A 1 110 ? -0.600 4.929 -3.531 1.00 90.62 110 PHE A C 1
ATOM 844 O O . PHE A 1 110 ? 0.081 5.166 -2.531 1.00 90.62 110 PHE A O 1
ATOM 851 N N . ARG A 1 111 ? -1.786 5.515 -3.739 1.00 88.44 111 ARG A N 1
ATOM 852 C CA . ARG A 1 111 ? -2.365 6.531 -2.850 1.00 88.44 111 ARG A CA 1
ATOM 853 C C . ARG A 1 111 ? -3.297 5.945 -1.796 1.00 88.44 111 ARG A C 1
ATOM 855 O O . ARG A 1 111 ? -3.518 6.592 -0.779 1.00 88.44 111 ARG A O 1
ATOM 862 N N . ARG A 1 112 ? -3.810 4.726 -1.989 1.00 88.94 112 ARG A N 1
ATOM 863 C CA . ARG A 1 112 ? -4.804 4.096 -1.098 1.00 88.94 112 ARG A CA 1
ATOM 864 C C . ARG A 1 112 ? -4.230 3.824 0.289 1.00 88.94 112 ARG A C 1
ATOM 866 O O . ARG A 1 112 ? -3.129 3.300 0.394 1.00 88.94 112 ARG A O 1
ATOM 873 N N . ALA A 1 113 ? -4.999 4.072 1.349 1.00 88.38 113 ALA A N 1
ATOM 874 C CA . ALA A 1 113 ? -4.625 3.713 2.723 1.00 88.3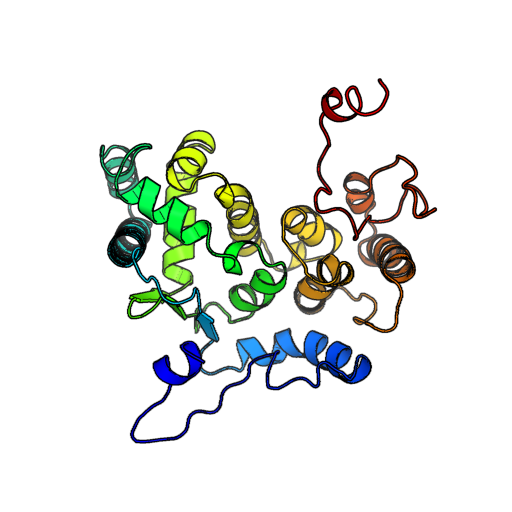8 113 ALA A CA 1
ATOM 875 C C . ALA A 1 113 ? -4.360 2.203 2.901 1.00 88.38 113 ALA A C 1
ATOM 877 O O . ALA A 1 113 ? -3.437 1.806 3.608 1.00 88.38 113 ALA A O 1
ATOM 878 N N . TRP A 1 114 ? -5.127 1.368 2.198 1.00 88.94 114 TRP A N 1
ATOM 879 C CA . TRP A 1 114 ? -5.108 -0.095 2.308 1.00 88.94 114 TRP A CA 1
ATOM 880 C C . TRP A 1 114 ? -3.837 -0.784 1.802 1.00 88.94 114 TRP A C 1
ATOM 882 O O . TRP A 1 114 ? -3.551 -1.902 2.229 1.00 88.94 114 TRP A O 1
ATOM 892 N N . ILE A 1 115 ? -3.029 -0.103 0.981 1.00 87.62 115 ILE A N 1
ATOM 893 C CA . ILE A 1 115 ? -1.750 -0.624 0.473 1.00 87.62 115 ILE A CA 1
ATOM 894 C C . ILE A 1 115 ? -0.859 -1.177 1.583 1.00 87.62 115 ILE A C 1
ATOM 896 O O . ILE A 1 115 ? -0.175 -2.172 1.380 1.00 87.62 115 ILE A O 1
ATOM 900 N N . VAL A 1 116 ? -0.880 -0.572 2.773 1.00 83.19 116 VAL A N 1
ATOM 901 C CA . VAL A 1 116 ? 0.008 -0.980 3.862 1.00 83.19 116 VAL A CA 1
ATOM 902 C C . VAL A 1 116 ? -0.280 -2.418 4.291 1.00 83.19 116 VAL A C 1
ATOM 904 O O . VAL A 1 116 ? 0.660 -3.177 4.497 1.00 83.19 116 VAL A O 1
ATOM 907 N N . GLN A 1 117 ? -1.547 -2.834 4.349 1.00 82.50 117 GLN A N 1
ATOM 908 C CA . GLN A 1 117 ? -1.865 -4.232 4.648 1.00 82.50 117 GLN A CA 1
ATOM 909 C C . GLN A 1 117 ? -1.457 -5.158 3.500 1.00 82.50 117 GLN A C 1
ATOM 911 O O . GLN A 1 117 ? -0.860 -6.203 3.740 1.00 82.50 117 GLN A O 1
ATOM 916 N N . GLU A 1 118 ? -1.720 -4.737 2.262 1.00 85.31 118 GLU A N 1
ATOM 917 C CA . GLU A 1 118 ? -1.431 -5.514 1.053 1.00 85.31 118 GLU A CA 1
ATOM 918 C C . GLU A 1 118 ? 0.067 -5.822 0.910 1.00 85.31 118 GLU A C 1
ATOM 920 O O . GLU A 1 118 ? 0.436 -6.947 0.573 1.00 85.31 118 GLU A O 1
ATOM 925 N N . VAL A 1 119 ? 0.939 -4.844 1.193 1.00 82.25 119 VAL A N 1
ATOM 926 C CA . VAL A 1 119 ? 2.383 -4.997 0.967 1.00 82.25 119 VAL A CA 1
ATOM 927 C C . VAL A 1 119 ? 3.229 -5.286 2.196 1.00 82.25 119 VAL A C 1
ATOM 929 O O . VAL A 1 119 ? 4.298 -5.871 2.050 1.00 82.25 119 VAL A O 1
ATOM 932 N N . MET A 1 120 ? 2.791 -4.896 3.396 1.00 76.38 120 MET A N 1
ATOM 933 C CA . MET A 1 120 ? 3.574 -5.136 4.616 1.00 76.38 120 MET A CA 1
ATOM 934 C C . MET A 1 120 ? 3.230 -6.476 5.262 1.00 76.38 120 MET A C 1
ATOM 936 O O . MET A 1 120 ? 4.074 -7.069 5.930 1.00 76.38 120 MET A O 1
ATOM 940 N N . VAL A 1 121 ? 1.996 -6.964 5.094 1.00 70.31 121 VAL A N 1
ATOM 941 C CA . VAL A 1 121 ? 1.533 -8.159 5.814 1.00 70.31 121 VAL A CA 1
ATOM 942 C C . VAL A 1 121 ? 1.792 -9.443 5.029 1.00 70.31 121 VAL A C 1
ATOM 944 O O . VAL A 1 121 ? 2.032 -10.472 5.651 1.00 70.31 121 VAL A O 1
ATOM 947 N N . GLY A 1 122 ? 1.862 -9.378 3.693 1.00 63.53 122 GLY A N 1
ATOM 948 C CA . GLY A 1 122 ? 2.175 -10.522 2.819 1.00 63.53 122 GLY A CA 1
ATOM 949 C C . GLY A 1 122 ? 3.540 -11.192 3.060 1.00 63.53 122 GLY A C 1
ATOM 950 O O . GLY A 1 122 ? 3.787 -12.269 2.535 1.00 63.53 122 GLY A O 1
ATOM 951 N N . GLY A 1 123 ? 4.401 -10.603 3.898 1.00 62.25 123 GLY A N 1
ATOM 952 C CA . GLY A 1 123 ? 5.646 -11.214 4.365 1.00 62.25 123 GLY A CA 1
ATOM 953 C C . GLY A 1 123 ? 6.821 -11.089 3.388 1.00 62.25 123 GLY A C 1
ATOM 954 O O . GLY A 1 123 ? 6.657 -10.872 2.190 1.00 62.25 123 GLY A O 1
ATOM 955 N N . PHE A 1 124 ? 8.040 -11.222 3.922 1.00 60.34 124 PHE A N 1
ATOM 956 C CA . PHE A 1 124 ? 9.280 -11.176 3.134 1.00 60.34 124 PHE A CA 1
ATOM 957 C C . PHE A 1 124 ? 9.538 -12.466 2.340 1.00 60.34 124 PHE A C 1
ATOM 959 O O . PHE A 1 124 ? 10.242 -12.423 1.336 1.00 60.34 124 PHE A O 1
ATOM 966 N N . GLU A 1 125 ? 8.972 -13.599 2.771 1.00 66.44 125 GLU A N 1
ATOM 967 C CA . GLU A 1 125 ? 9.192 -14.909 2.140 1.00 66.44 125 GLU A CA 1
ATOM 968 C C . GLU A 1 125 ? 8.453 -15.052 0.801 1.00 66.44 125 GLU A C 1
ATOM 970 O O . GLU A 1 125 ? 8.970 -15.673 -0.127 1.00 66.44 125 GLU A O 1
ATOM 975 N N . THR A 1 126 ? 7.270 -14.442 0.668 1.00 79.12 126 THR A N 1
ATOM 976 C CA . THR A 1 126 ? 6.492 -14.419 -0.582 1.00 79.12 126 THR A CA 1
ATOM 977 C C . THR A 1 126 ? 6.062 -12.987 -0.920 1.00 79.12 126 THR A C 1
ATOM 979 O O . THR A 1 126 ? 4.894 -12.622 -0.784 1.00 79.12 126 THR A O 1
ATOM 982 N N . PRO A 1 127 ? 7.005 -12.131 -1.364 1.00 86.19 127 PRO A N 1
ATOM 983 C CA . PRO A 1 127 ? 6.704 -10.728 -1.608 1.00 86.19 127 PRO A CA 1
ATOM 984 C C . PRO A 1 127 ? 5.584 -10.582 -2.652 1.00 86.19 127 PRO A C 1
ATOM 986 O O . PRO A 1 127 ? 5.581 -11.319 -3.649 1.00 86.19 127 PRO A O 1
ATOM 989 N N . PRO A 1 128 ? 4.653 -9.624 -2.471 1.00 91.81 128 PRO A N 1
ATOM 990 C CA . PRO A 1 128 ? 3.575 -9.395 -3.425 1.00 91.81 128 PRO A CA 1
ATOM 991 C C . PRO A 1 128 ? 4.096 -9.191 -4.848 1.00 91.81 128 PRO A C 1
ATOM 993 O O . PRO A 1 128 ? 5.124 -8.545 -5.056 1.00 91.81 128 PRO A O 1
ATOM 996 N N . LEU A 1 129 ? 3.373 -9.701 -5.843 1.00 93.75 129 LEU A N 1
ATOM 997 C CA . LEU A 1 129 ? 3.681 -9.445 -7.248 1.00 93.75 129 LEU A CA 1
ATOM 998 C C . LEU A 1 129 ? 2.862 -8.257 -7.746 1.00 93.75 129 LEU A C 1
ATOM 1000 O O . LEU A 1 129 ? 1.631 -8.306 -7.755 1.00 93.75 129 LEU A O 1
ATOM 1004 N N . VAL A 1 130 ? 3.551 -7.212 -8.191 1.00 95.50 130 VAL A N 1
ATOM 1005 C CA . VAL A 1 130 ? 2.956 -6.034 -8.816 1.00 95.50 130 VAL A CA 1
ATOM 1006 C C . VAL A 1 130 ? 2.753 -6.310 -10.296 1.00 95.50 130 VAL A C 1
ATOM 1008 O O . VAL A 1 130 ? 3.680 -6.705 -10.995 1.00 95.50 130 VAL A O 1
ATOM 1011 N N . LEU A 1 131 ? 1.529 -6.103 -10.765 1.00 96.62 131 LEU A N 1
ATOM 1012 C CA . LEU A 1 131 ? 1.074 -6.378 -12.118 1.00 96.62 131 LEU A CA 1
ATOM 1013 C C . LEU A 1 131 ? 0.537 -5.097 -12.754 1.00 96.62 131 LEU A C 1
ATOM 1015 O O . LEU A 1 131 ? -0.325 -4.429 -12.179 1.00 96.62 131 LEU A O 1
ATOM 1019 N N . CYS A 1 132 ? 0.971 -4.797 -13.975 1.00 96.88 132 CYS A N 1
ATOM 1020 C CA . CYS A 1 132 ? 0.380 -3.753 -14.806 1.00 96.88 132 CYS A CA 1
ATOM 1021 C C . CYS A 1 132 ? 0.276 -4.249 -16.252 1.00 96.88 132 CYS A C 1
ATOM 1023 O O . CYS A 1 132 ? 1.274 -4.378 -16.961 1.00 96.88 132 CYS A O 1
ATOM 1025 N N . GLY A 1 133 ? -0.937 -4.600 -16.687 1.00 94.19 133 GLY A N 1
ATOM 1026 C CA . GLY A 1 133 ? -1.134 -5.281 -17.968 1.00 94.19 133 GLY A CA 1
ATOM 1027 C C . GLY A 1 133 ? -0.372 -6.609 -18.035 1.00 94.19 133 GLY A C 1
ATOM 1028 O O . GLY A 1 133 ? -0.627 -7.537 -17.257 1.00 94.19 133 GLY A O 1
ATOM 1029 N N . ARG A 1 134 ? 0.564 -6.701 -18.987 1.00 93.62 134 ARG A N 1
ATOM 1030 C CA . ARG A 1 134 ? 1.461 -7.857 -19.147 1.00 93.62 134 ARG A CA 1
ATOM 1031 C C . ARG A 1 134 ? 2.695 -7.799 -18.247 1.00 93.62 134 ARG A C 1
ATOM 1033 O O . ARG A 1 134 ? 3.282 -8.845 -17.994 1.00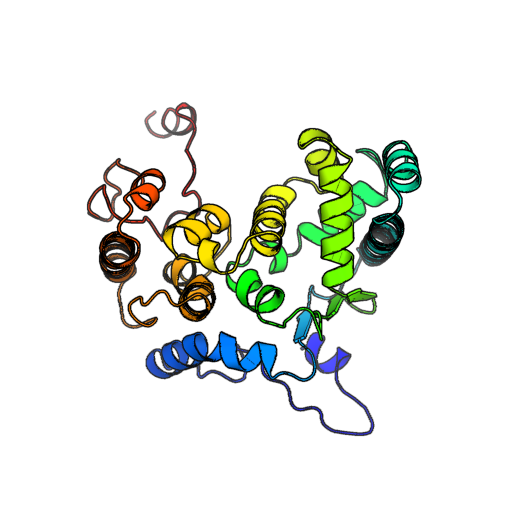 93.62 134 ARG A O 1
ATOM 1040 N N . HIS A 1 135 ? 3.061 -6.612 -17.774 1.00 96.56 135 HIS A N 1
ATOM 1041 C CA . HIS A 1 135 ? 4.287 -6.378 -17.018 1.00 96.56 135 HIS A CA 1
ATOM 1042 C C . HIS A 1 135 ? 4.120 -6.826 -15.573 1.00 96.56 135 HIS A C 1
ATOM 1044 O O . HIS A 1 135 ? 3.055 -6.644 -14.971 1.00 96.56 135 HIS A O 1
ATOM 1050 N N . GLU A 1 136 ? 5.179 -7.404 -15.016 1.00 96.81 136 GLU A N 1
ATOM 1051 C CA . GLU A 1 136 ? 5.201 -7.865 -13.634 1.00 96.81 136 GLU A CA 1
ATOM 1052 C C . GLU A 1 136 ? 6.547 -7.591 -12.963 1.00 96.81 136 GLU A C 1
ATOM 1054 O O . GLU A 1 136 ? 7.597 -7.704 -13.590 1.00 96.81 136 GLU A O 1
ATOM 1059 N N . ILE A 1 137 ? 6.506 -7.208 -11.687 1.00 96.38 137 ILE A N 1
ATOM 1060 C CA . ILE A 1 137 ? 7.690 -6.985 -10.854 1.00 96.38 137 ILE A CA 1
ATOM 1061 C C . ILE A 1 137 ? 7.364 -7.340 -9.402 1.00 96.38 137 ILE A C 1
ATOM 1063 O O . ILE A 1 137 ? 6.267 -7.076 -8.908 1.00 96.38 137 ILE A O 1
ATOM 1067 N N . SER A 1 138 ? 8.300 -7.969 -8.693 1.00 94.12 138 SER A N 1
ATOM 1068 C CA . SER A 1 138 ? 8.119 -8.251 -7.265 1.00 94.12 138 SER A CA 1
ATOM 1069 C C . SER A 1 138 ? 8.148 -6.954 -6.454 1.00 94.12 138 SER A C 1
ATOM 1071 O O . SER A 1 138 ? 9.012 -6.103 -6.668 1.00 94.12 138 SER A O 1
ATOM 1073 N N . TRP A 1 139 ? 7.258 -6.817 -5.469 1.00 91.94 139 TRP A N 1
ATOM 1074 C CA . TRP A 1 139 ? 7.248 -5.679 -4.549 1.00 91.94 139 TRP A CA 1
ATOM 1075 C C . TRP A 1 139 ? 8.588 -5.513 -3.830 1.00 91.94 139 TRP A C 1
ATOM 1077 O O . TRP A 1 139 ? 9.029 -4.389 -3.623 1.00 91.94 139 TRP A O 1
ATOM 1087 N N . HIS A 1 140 ? 9.290 -6.610 -3.527 1.00 90.12 140 HIS A N 1
ATOM 1088 C CA . HIS A 1 140 ? 10.632 -6.542 -2.947 1.00 90.12 140 HIS A CA 1
ATOM 1089 C C . HIS A 1 140 ? 11.622 -5.806 -3.865 1.00 90.12 140 HIS A C 1
ATOM 1091 O O . HIS A 1 140 ? 12.457 -5.045 -3.380 1.00 90.12 140 HIS A O 1
ATOM 1097 N N . ARG A 1 141 ? 11.510 -5.978 -5.188 1.00 93.69 141 ARG A N 1
ATOM 1098 C CA . ARG A 1 141 ? 12.351 -5.282 -6.174 1.00 93.69 141 ARG A CA 1
ATOM 1099 C C . ARG A 1 141 ? 11.999 -3.800 -6.226 1.00 93.69 141 ARG A C 1
ATOM 1101 O O . ARG A 1 141 ? 12.890 -2.977 -6.069 1.00 93.69 141 ARG A O 1
ATOM 1108 N N . VAL A 1 142 ? 10.708 -3.464 -6.322 1.00 92.75 142 VAL A N 1
ATOM 1109 C CA . VAL A 1 142 ? 10.225 -2.068 -6.249 1.00 92.75 142 VAL A CA 1
ATOM 1110 C C . VAL A 1 142 ? 10.744 -1.386 -4.983 1.00 92.75 142 VAL A C 1
ATOM 1112 O O . VAL A 1 142 ? 11.319 -0.304 -5.037 1.00 92.75 142 VAL A O 1
ATOM 1115 N N . PHE A 1 143 ? 10.587 -2.057 -3.845 1.00 89.75 143 PHE A N 1
ATOM 1116 C CA . PHE A 1 143 ? 11.033 -1.588 -2.545 1.00 89.75 143 PHE A CA 1
ATOM 1117 C C . PHE A 1 143 ? 12.545 -1.338 -2.499 1.00 89.75 143 PHE A C 1
ATOM 1119 O O . PHE A 1 143 ? 12.990 -0.262 -2.110 1.00 89.75 143 PHE A O 1
ATOM 1126 N N . THR A 1 144 ? 13.330 -2.327 -2.921 1.00 90.81 144 THR A N 1
ATOM 1127 C CA . THR A 1 144 ? 14.796 -2.280 -2.898 1.00 90.81 144 THR A CA 1
ATOM 1128 C C . THR A 1 144 ? 15.335 -1.187 -3.817 1.00 90.81 144 THR A C 1
ATOM 1130 O O . THR A 1 144 ? 16.238 -0.446 -3.430 1.00 90.81 144 THR A O 1
ATOM 1133 N N . ALA A 1 145 ? 14.737 -1.033 -5.002 1.00 91.88 145 ALA A N 1
ATOM 1134 C CA . ALA A 1 145 ? 15.056 0.047 -5.927 1.00 91.88 145 ALA A CA 1
ATOM 1135 C C . ALA A 1 145 ? 14.806 1.413 -5.292 1.00 91.88 145 ALA A C 1
ATOM 1137 O O . ALA A 1 145 ? 15.700 2.252 -5.270 1.00 91.88 145 ALA A O 1
ATOM 1138 N N . LEU A 1 146 ? 13.610 1.619 -4.733 1.00 89.62 146 LEU A N 1
ATOM 1139 C CA . LEU A 1 146 ? 13.242 2.874 -4.086 1.00 89.62 146 LEU A CA 1
ATOM 1140 C C . LEU A 1 146 ? 14.152 3.182 -2.896 1.00 89.62 146 LEU A C 1
ATOM 1142 O O . LEU A 1 146 ? 14.605 4.311 -2.758 1.00 89.62 146 LEU A O 1
ATOM 1146 N N . PHE A 1 147 ? 14.482 2.195 -2.064 1.00 87.75 147 PHE A N 1
ATOM 1147 C CA . PHE A 1 147 ? 15.429 2.412 -0.974 1.00 87.75 147 PHE A CA 1
ATOM 1148 C C . PHE A 1 147 ? 16.807 2.830 -1.510 1.00 87.75 147 PHE A C 1
ATOM 1150 O O . PHE A 1 147 ? 17.388 3.790 -1.008 1.00 87.75 147 PHE A O 1
ATOM 1157 N N . GLY A 1 148 ? 17.305 2.166 -2.560 1.00 88.75 148 GLY A N 1
ATOM 1158 C CA . GLY A 1 148 ? 18.536 2.548 -3.253 1.00 88.75 148 GLY A CA 1
ATOM 1159 C C . GLY A 1 148 ? 18.492 3.994 -3.746 1.00 88.75 148 GLY A C 1
ATOM 1160 O O . GLY A 1 148 ? 19.306 4.806 -3.314 1.00 88.75 148 GLY A O 1
ATOM 1161 N N . ILE A 1 149 ? 17.474 4.332 -4.541 1.00 87.62 149 ILE A N 1
ATOM 1162 C CA . ILE A 1 149 ? 17.221 5.677 -5.074 1.00 87.62 149 ILE A CA 1
ATOM 1163 C C . ILE A 1 149 ? 17.244 6.722 -3.956 1.00 87.62 149 ILE A C 1
ATOM 1165 O O . ILE A 1 149 ? 17.980 7.692 -4.055 1.00 87.62 149 ILE A O 1
ATOM 1169 N N . PHE A 1 150 ? 16.489 6.523 -2.874 1.00 84.94 150 PHE A N 1
ATOM 1170 C CA . PHE A 1 150 ? 16.398 7.491 -1.775 1.00 84.94 150 PHE A CA 1
ATOM 1171 C C . PHE A 1 150 ? 17.655 7.556 -0.902 1.00 84.94 150 PHE A C 1
ATOM 1173 O O . PHE A 1 150 ? 17.887 8.561 -0.235 1.00 84.94 150 PHE A O 1
ATOM 1180 N N . SER A 1 151 ? 18.444 6.481 -0.855 1.00 83.38 151 SER A N 1
ATOM 1181 C CA . SER A 1 151 ? 19.714 6.462 -0.126 1.00 83.38 151 SER A CA 1
ATOM 1182 C C . SER A 1 151 ? 20.844 7.140 -0.905 1.00 83.38 151 SER A C 1
ATOM 1184 O O . SER A 1 151 ? 21.774 7.667 -0.299 1.00 83.38 151 SER A O 1
ATOM 1186 N N . THR A 1 152 ? 20.770 7.117 -2.240 1.00 83.88 152 THR A N 1
ATOM 1187 C CA . THR A 1 152 ? 21.789 7.675 -3.137 1.00 83.88 152 THR A CA 1
ATOM 1188 C C . THR A 1 152 ? 21.451 9.102 -3.560 1.00 83.88 152 THR A C 1
ATOM 1190 O O . THR A 1 152 ? 22.313 9.978 -3.524 1.00 83.88 152 THR A O 1
ATOM 1193 N N . LEU A 1 153 ? 20.197 9.353 -3.934 1.00 76.94 153 LEU A N 1
ATOM 1194 C CA . LEU A 1 153 ? 19.696 10.676 -4.275 1.00 76.94 153 LEU A CA 1
ATOM 1195 C C . LEU A 1 153 ? 19.182 11.350 -3.002 1.00 76.94 153 LEU A C 1
ATOM 1197 O O . LEU A 1 153 ? 18.347 10.799 -2.287 1.00 76.94 153 LEU A O 1
ATOM 1201 N N . LEU A 1 154 ? 19.646 12.574 -2.730 1.00 71.19 154 LEU A N 1
ATOM 1202 C CA . LEU A 1 154 ? 19.037 13.431 -1.706 1.00 71.19 154 LEU A CA 1
ATOM 1203 C C . LEU A 1 154 ? 17.520 13.550 -1.952 1.00 71.19 154 LEU A C 1
ATOM 1205 O O . LEU A 1 154 ? 17.052 13.368 -3.076 1.00 71.19 154 LEU A O 1
ATOM 1209 N N . HIS A 1 155 ? 16.743 13.918 -0.925 1.00 67.50 155 HIS A N 1
ATOM 1210 C CA . HIS A 1 155 ? 15.276 14.009 -1.021 1.00 67.50 155 HIS A CA 1
ATOM 1211 C C . HIS A 1 155 ? 14.767 14.787 -2.249 1.00 67.50 155 HIS A C 1
ATOM 1213 O O . HIS A 1 155 ? 13.743 14.414 -2.816 1.00 67.50 155 HIS A O 1
ATOM 1219 N N . THR A 1 156 ? 15.483 15.831 -2.676 1.00 65.50 156 THR A N 1
ATOM 1220 C CA . THR A 1 156 ? 15.165 16.606 -3.883 1.00 65.50 156 THR A CA 1
ATOM 1221 C C . THR A 1 156 ? 15.312 15.781 -5.163 1.00 65.50 156 THR A C 1
ATOM 1223 O O . THR A 1 156 ? 14.385 15.751 -5.964 1.00 65.50 156 THR A O 1
ATOM 1226 N N . GLY A 1 157 ? 16.406 15.030 -5.318 1.00 74.50 157 GLY A N 1
ATOM 1227 C CA . GLY A 1 157 ? 16.629 14.169 -6.485 1.00 74.50 157 GLY A CA 1
ATOM 1228 C C . GLY A 1 157 ? 15.649 12.993 -6.554 1.00 74.50 157 GLY A C 1
ATOM 1229 O O . GLY A 1 157 ? 15.144 12.664 -7.624 1.00 74.50 157 GLY A O 1
ATOM 1230 N N . ALA A 1 158 ? 15.294 12.401 -5.409 1.00 75.50 158 ALA A N 1
ATOM 1231 C CA . ALA A 1 158 ? 14.266 11.359 -5.365 1.00 75.50 158 ALA A CA 1
ATOM 1232 C C . ALA A 1 158 ? 12.875 11.893 -5.766 1.00 75.50 158 ALA A C 1
ATOM 1234 O O . ALA A 1 158 ? 12.122 11.200 -6.454 1.00 75.50 158 ALA A O 1
ATOM 1235 N N . ALA A 1 159 ? 12.537 13.124 -5.364 1.00 75.00 159 ALA A N 1
ATOM 1236 C CA . ALA A 1 159 ? 11.279 13.770 -5.733 1.00 75.00 159 ALA A CA 1
ATOM 1237 C C . ALA A 1 159 ? 11.222 14.155 -7.219 1.00 75.00 159 ALA A C 1
ATOM 1239 O O . ALA A 1 159 ? 10.177 13.990 -7.846 1.00 75.00 159 ALA A O 1
ATOM 1240 N N . GLU A 1 160 ? 12.336 14.610 -7.796 1.00 78.00 160 GLU A N 1
ATOM 1241 C CA . GLU A 1 160 ? 12.451 14.853 -9.240 1.00 78.00 160 GLU A CA 1
ATOM 1242 C C . GLU A 1 160 ? 12.268 13.566 -10.051 1.00 78.00 160 GLU A C 1
ATOM 1244 O O . GLU A 1 160 ? 11.606 13.579 -11.087 1.00 78.00 160 GLU A O 1
ATOM 1249 N N . LEU A 1 161 ? 12.800 12.444 -9.558 1.00 77.56 161 LEU A N 1
ATOM 1250 C CA . LEU A 1 161 ? 12.728 11.158 -10.246 1.00 77.56 161 LEU A CA 1
ATOM 1251 C C . LEU A 1 161 ? 11.347 10.488 -10.135 1.00 77.56 161 LEU A C 1
ATOM 1253 O O . LEU A 1 161 ? 10.828 9.964 -11.116 1.00 77.56 161 LEU A O 1
ATOM 1257 N N . CYS A 1 162 ? 10.745 10.479 -8.942 1.00 80.56 162 CYS A N 1
ATOM 1258 C CA . CYS A 1 162 ? 9.475 9.782 -8.686 1.00 80.56 162 CYS A CA 1
ATOM 1259 C C . CYS A 1 162 ? 8.233 10.669 -8.898 1.00 80.56 162 CYS A C 1
ATOM 1261 O O . CYS A 1 162 ? 7.100 10.182 -8.822 1.00 80.56 162 CYS A O 1
ATOM 1263 N N . GLY A 1 163 ? 8.426 11.970 -9.125 1.00 82.88 163 GLY A N 1
ATOM 1264 C CA . GLY A 1 163 ? 7.354 12.955 -9.218 1.00 82.88 163 GLY A CA 1
ATOM 1265 C C . GLY A 1 163 ? 6.653 13.229 -7.876 1.00 82.88 163 GLY A C 1
ATOM 1266 O O . GLY A 1 163 ? 7.055 12.724 -6.825 1.00 82.88 163 GLY A O 1
ATOM 1267 N N . PRO A 1 164 ? 5.550 14.003 -7.875 1.00 80.88 164 PRO A N 1
ATOM 1268 C CA . PRO A 1 164 ? 4.876 14.426 -6.642 1.00 80.88 164 PRO A CA 1
ATOM 1269 C C . PRO A 1 164 ? 4.335 13.251 -5.814 1.00 80.88 164 PRO A C 1
ATOM 1271 O O . PRO A 1 164 ? 4.267 13.333 -4.591 1.00 80.88 164 PRO A O 1
ATOM 1274 N N . ASN A 1 165 ? 4.023 12.117 -6.450 1.00 82.31 165 ASN A N 1
ATOM 1275 C CA . ASN A 1 165 ? 3.503 10.932 -5.762 1.00 82.31 165 ASN A CA 1
ATOM 1276 C C . ASN A 1 165 ? 4.528 10.259 -4.829 1.00 82.31 165 ASN A C 1
ATOM 1278 O O . ASN A 1 165 ? 4.149 9.397 -4.034 1.00 82.31 165 ASN A O 1
ATOM 1282 N N . VAL A 1 166 ? 5.798 10.686 -4.859 1.00 79.31 166 VAL A N 1
ATOM 1283 C CA . VAL A 1 166 ? 6.856 10.272 -3.924 1.00 79.31 166 VAL A CA 1
ATOM 1284 C C . VAL A 1 166 ? 6.435 10.408 -2.456 1.00 79.31 166 VAL A C 1
ATOM 1286 O O . VAL A 1 166 ? 6.795 9.578 -1.621 1.00 79.31 166 VAL A O 1
ATOM 1289 N N . MET A 1 167 ? 5.590 11.400 -2.145 1.00 79.88 167 MET A N 1
ATOM 1290 C CA . MET A 1 167 ? 5.043 11.640 -0.806 1.00 79.88 167 MET A CA 1
ATOM 1291 C C . MET A 1 167 ? 4.249 10.446 -0.251 1.00 79.88 167 MET A C 1
ATOM 1293 O O . MET A 1 167 ? 4.187 10.262 0.963 1.00 79.88 167 MET A O 1
ATOM 1297 N N . HIS A 1 168 ? 3.691 9.598 -1.122 1.00 82.06 168 HIS A N 1
ATOM 1298 C CA . HIS A 1 168 ? 2.987 8.376 -0.730 1.00 82.06 168 HIS A CA 1
ATOM 1299 C C . HIS A 1 168 ? 3.915 7.154 -0.619 1.00 82.06 168 HIS A C 1
ATOM 1301 O O . HIS A 1 168 ? 3.502 6.127 -0.081 1.00 82.06 168 HIS A O 1
ATOM 1307 N N . LEU A 1 169 ? 5.159 7.227 -1.100 1.00 80.56 169 LEU A N 1
ATOM 1308 C CA . LEU A 1 169 ? 6.110 6.107 -1.091 1.00 80.56 169 LEU A CA 1
ATOM 1309 C C . LEU A 1 169 ? 7.065 6.170 0.097 1.00 80.56 169 LEU A C 1
ATOM 1311 O O . LEU A 1 169 ? 7.258 5.157 0.769 1.00 80.56 169 LEU A O 1
ATOM 1315 N N . THR A 1 170 ? 7.601 7.355 0.403 1.00 79.31 170 THR A N 1
ATOM 1316 C CA . THR A 1 170 ? 8.533 7.575 1.523 1.00 79.31 170 THR A CA 1
ATOM 1317 C C . THR A 1 170 ? 8.051 6.945 2.834 1.00 79.31 170 THR A C 1
ATOM 1319 O O . THR A 1 170 ? 8.841 6.265 3.490 1.00 79.31 170 THR A O 1
ATOM 1322 N N . PRO A 1 171 ? 6.763 7.068 3.216 1.00 80.00 171 PRO A N 1
ATOM 1323 C CA . PRO A 1 171 ? 6.293 6.470 4.457 1.00 80.00 171 PRO A CA 1
ATOM 1324 C C . PRO A 1 171 ? 6.299 4.932 4.454 1.00 80.00 171 PRO A C 1
ATOM 1326 O O . PRO A 1 171 ? 6.468 4.335 5.512 1.00 80.00 171 PRO A O 1
ATOM 1329 N N . LEU A 1 172 ? 6.145 4.273 3.293 1.00 79.75 172 LEU A N 1
ATOM 1330 C CA . LEU A 1 172 ? 6.281 2.808 3.188 1.00 79.75 172 LEU A CA 1
ATOM 1331 C C . LEU A 1 172 ? 7.724 2.379 3.431 1.00 79.75 172 LEU A C 1
ATOM 1333 O O . LEU A 1 172 ? 7.947 1.434 4.179 1.00 79.75 172 LEU A O 1
ATOM 1337 N N . LEU A 1 173 ? 8.682 3.111 2.852 1.00 79.00 173 LEU A N 1
ATOM 1338 C CA . LEU A 1 173 ? 10.117 2.853 3.017 1.00 79.00 173 LEU A CA 1
ATOM 1339 C C . LEU A 1 173 ? 10.567 2.967 4.476 1.00 79.00 173 LEU A C 1
ATOM 1341 O O . LEU A 1 173 ? 11.423 2.215 4.935 1.00 79.00 173 LEU A O 1
ATOM 1345 N N . GLN A 1 174 ? 9.964 3.894 5.219 1.00 75.62 174 GLN A N 1
ATOM 1346 C CA . GLN A 1 174 ? 10.268 4.105 6.633 1.00 75.62 174 GLN A CA 1
ATOM 1347 C C . GLN A 1 174 ? 9.694 3.009 7.543 1.00 75.62 174 GLN A C 1
ATOM 1349 O O . GLN A 1 174 ? 10.287 2.720 8.578 1.00 75.62 174 GLN A O 1
ATOM 1354 N N . MET A 1 175 ? 8.567 2.387 7.183 1.00 72.81 175 MET A N 1
ATOM 1355 C CA . MET A 1 175 ? 7.927 1.360 8.024 1.00 72.81 175 MET A CA 1
ATOM 1356 C C . MET A 1 175 ? 8.588 -0.015 7.930 1.00 72.81 175 MET A C 1
ATOM 1358 O O . MET A 1 175 ? 8.585 -0.773 8.890 1.00 72.81 175 MET A O 1
ATOM 1362 N N . THR A 1 176 ? 9.177 -0.342 6.789 1.00 65.69 176 THR A N 1
ATOM 1363 C CA . THR A 1 176 ? 9.859 -1.622 6.524 1.00 65.69 176 THR A CA 1
ATOM 1364 C C . THR A 1 176 ? 11.235 -1.752 7.170 1.00 65.69 176 THR A C 1
ATOM 1366 O O . THR A 1 176 ? 11.769 -2.854 7.228 1.00 65.69 176 THR A O 1
ATOM 1369 N N . GLY A 1 177 ? 11.836 -0.638 7.602 1.00 54.91 177 GLY A N 1
ATOM 1370 C CA . GLY A 1 177 ? 13.139 -0.613 8.279 1.00 54.91 177 GLY A CA 1
ATOM 1371 C C . GLY A 1 177 ? 13.053 -0.536 9.808 1.00 54.91 177 GLY A C 1
ATOM 1372 O O . GLY A 1 177 ? 14.090 -0.512 10.468 1.00 54.91 177 GLY A O 1
ATOM 1373 N N . GLY A 1 178 ? 11.842 -0.449 10.372 1.00 54.38 178 GLY A N 1
ATOM 1374 C CA . GLY A 1 178 ? 11.609 -0.346 11.815 1.00 54.38 178 GLY A CA 1
ATOM 1375 C C . GLY A 1 178 ? 11.573 -1.705 12.520 1.00 54.38 178 GLY A C 1
ATOM 1376 O O . GLY A 1 178 ? 11.317 -2.738 11.906 1.00 54.38 178 GLY A O 1
ATOM 1377 N N . THR A 1 179 ? 11.805 -1.711 13.834 1.00 52.69 179 THR A N 1
ATOM 1378 C CA . THR A 1 179 ? 11.516 -2.879 14.681 1.00 52.69 179 THR A CA 1
ATOM 1379 C C . THR A 1 179 ? 9.998 -3.061 14.812 1.00 52.69 179 THR A C 1
ATOM 1381 O O . THR A 1 179 ? 9.252 -2.086 14.736 1.00 52.69 179 THR A O 1
ATOM 1384 N N . GLU A 1 180 ? 9.514 -4.286 15.062 1.00 54.03 180 GLU A N 1
ATOM 1385 C CA . GLU A 1 180 ? 8.075 -4.553 15.290 1.00 54.03 180 GLU A CA 1
ATOM 1386 C C . GLU A 1 180 ? 7.463 -3.653 16.385 1.00 54.03 180 GLU A C 1
ATOM 1388 O O . GLU A 1 180 ? 6.280 -3.326 16.333 1.00 54.03 180 GLU A O 1
ATOM 1393 N N . ALA A 1 181 ? 8.283 -3.178 17.330 1.00 50.72 181 ALA A N 1
ATOM 1394 C CA . ALA A 1 181 ? 7.897 -2.244 18.386 1.00 50.72 181 ALA A CA 1
ATOM 1395 C C . ALA A 1 181 ? 7.532 -0.823 17.894 1.00 50.72 181 ALA A C 1
ATOM 1397 O O . ALA A 1 181 ? 7.001 -0.035 18.677 1.00 50.72 181 ALA A O 1
ATOM 1398 N N . ASP A 1 182 ? 7.798 -0.471 16.629 1.00 66.62 182 ASP A N 1
ATOM 1399 C CA . ASP A 1 182 ? 7.511 0.858 16.063 1.00 66.62 182 ASP A CA 1
ATOM 1400 C C . ASP A 1 182 ? 6.153 0.947 15.335 1.00 66.62 182 ASP A C 1
ATOM 1402 O O . ASP A 1 182 ? 5.811 1.997 14.788 1.00 66.62 182 ASP A O 1
ATOM 1406 N N . MET A 1 183 ? 5.348 -0.123 15.359 1.00 77.94 183 MET A N 1
ATOM 1407 C CA . MET A 1 183 ? 4.109 -0.256 14.577 1.00 77.94 183 MET A CA 1
ATOM 1408 C C . MET A 1 183 ? 2.816 0.080 15.351 1.00 77.94 183 MET A C 1
ATOM 1410 O O . MET A 1 183 ? 1.722 -0.290 14.932 1.00 77.94 183 MET A O 1
ATOM 1414 N N . SER A 1 184 ? 2.895 0.824 16.459 1.00 85.94 184 SER A N 1
ATOM 1415 C CA . SER A 1 184 ? 1.692 1.308 17.156 1.00 85.94 184 SER A CA 1
ATOM 1416 C C . SER A 1 184 ? 0.910 2.330 16.311 1.00 85.94 184 SER A C 1
ATOM 1418 O O . SER A 1 184 ? 1.471 3.006 15.440 1.00 85.94 184 SER A O 1
ATOM 1420 N N . LEU A 1 185 ? -0.390 2.510 16.585 1.00 87.62 185 LEU A N 1
ATOM 1421 C CA . LEU A 1 185 ? -1.205 3.482 15.843 1.00 87.62 185 LEU A CA 1
ATOM 1422 C C . LEU A 1 185 ? -0.686 4.923 15.993 1.00 87.62 185 LEU A C 1
ATOM 1424 O O . LEU A 1 185 ? -0.785 5.685 15.030 1.00 87.62 185 LEU A O 1
ATOM 1428 N N . THR A 1 186 ? -0.071 5.287 17.132 1.00 86.44 186 THR A N 1
ATOM 1429 C CA . THR A 1 186 ? 0.595 6.598 17.303 1.00 86.44 186 THR A CA 1
ATOM 1430 C C . THR A 1 186 ? 1.663 6.851 16.243 1.00 86.44 186 THR A C 1
ATOM 1432 O O . THR A 1 186 ? 1.830 7.987 15.806 1.00 86.44 186 THR A O 1
ATOM 1435 N N . ASN A 1 187 ? 2.385 5.811 15.830 1.00 82.62 187 ASN A N 1
ATOM 1436 C CA . ASN A 1 187 ? 3.515 5.931 14.917 1.00 82.62 187 ASN A CA 1
ATOM 1437 C C . ASN A 1 187 ? 3.104 5.777 13.447 1.00 82.62 187 ASN A C 1
ATOM 1439 O O . ASN A 1 187 ? 3.670 6.435 12.573 1.00 82.62 187 ASN A O 1
ATOM 1443 N N . ILE A 1 188 ? 2.125 4.914 13.156 1.00 84.69 188 ILE A N 1
ATOM 1444 C CA . ILE A 1 188 ? 1.725 4.615 11.774 1.00 84.69 188 ILE A CA 1
ATOM 1445 C C . ILE A 1 188 ? 0.782 5.682 11.206 1.00 84.69 188 ILE A C 1
ATOM 1447 O O . ILE A 1 188 ? 0.990 6.133 10.077 1.00 84.69 188 ILE A O 1
ATOM 1451 N N . ILE A 1 189 ? -0.239 6.108 11.962 1.00 85.88 189 ILE A N 1
ATOM 1452 C CA . ILE A 1 189 ? -1.265 7.046 11.464 1.00 85.88 189 ILE A CA 1
ATOM 1453 C C . ILE A 1 189 ? -0.642 8.324 10.876 1.00 85.88 189 ILE A C 1
ATOM 1455 O O . ILE A 1 189 ? -1.001 8.692 9.755 1.00 85.88 189 ILE A O 1
ATOM 1459 N N . PRO A 1 190 ? 0.330 8.981 11.538 1.00 80.19 190 PRO A N 1
ATOM 1460 C CA . PRO A 1 190 ? 0.945 10.186 10.992 1.00 80.19 190 PRO A CA 1
ATOM 1461 C C . PRO A 1 190 ? 1.659 9.967 9.662 1.00 80.19 190 PRO A C 1
ATOM 1463 O O . PRO A 1 190 ? 1.542 10.783 8.748 1.00 80.19 190 PRO A O 1
ATOM 1466 N N . ARG A 1 191 ? 2.366 8.839 9.536 1.00 78.44 191 ARG A N 1
ATOM 1467 C CA . ARG A 1 191 ? 3.105 8.456 8.328 1.00 78.44 191 ARG A CA 1
ATOM 1468 C C . ARG A 1 191 ? 2.152 8.208 7.155 1.00 78.44 191 ARG A C 1
ATOM 1470 O O . ARG A 1 191 ? 2.510 8.452 6.009 1.00 78.44 191 ARG A O 1
ATOM 1477 N N . MET A 1 192 ? 0.932 7.752 7.431 1.00 79.50 192 MET A N 1
ATOM 1478 C CA . MET A 1 192 ? -0.073 7.424 6.413 1.00 79.50 192 MET A CA 1
ATOM 1479 C C . MET A 1 192 ? -1.104 8.533 6.178 1.00 79.50 192 MET A C 1
ATOM 1481 O O . MET A 1 192 ? -2.033 8.348 5.395 1.00 79.50 192 MET A O 1
ATOM 1485 N N . SER A 1 193 ? -0.933 9.695 6.809 1.00 76.56 193 SER A N 1
ATOM 1486 C CA . SER A 1 193 ? -1.886 10.810 6.770 1.00 76.56 193 SER A CA 1
ATOM 1487 C C . SER A 1 193 ? -2.235 11.323 5.372 1.00 76.56 193 SER A C 1
ATOM 1489 O O . SER A 1 193 ? -3.359 11.765 5.149 1.00 76.56 193 SER A O 1
ATOM 1491 N N . LEU A 1 194 ? -1.285 11.263 4.437 1.00 75.56 194 LEU A N 1
ATOM 1492 C CA . LEU A 1 194 ? -1.456 11.736 3.062 1.00 75.56 194 LEU A CA 1
ATOM 1493 C C . LEU A 1 194 ? -2.167 10.720 2.159 1.00 75.56 194 LEU A C 1
ATOM 1495 O O . LEU A 1 194 ? -2.288 10.951 0.960 1.00 75.56 194 LEU A O 1
ATOM 1499 N N . ARG A 1 195 ? -2.588 9.567 2.688 1.00 80.94 195 ARG A N 1
ATOM 1500 C CA . ARG A 1 195 ? -3.237 8.531 1.884 1.00 80.94 195 ARG A CA 1
ATOM 1501 C C . ARG A 1 195 ? -4.728 8.781 1.698 1.00 80.94 195 ARG A C 1
ATOM 1503 O O . ARG A 1 195 ? -5.441 9.275 2.574 1.00 80.94 195 ARG A O 1
ATOM 1510 N N . GLU A 1 196 ? -5.193 8.380 0.526 1.00 85.88 196 GLU A N 1
ATOM 1511 C CA . GLU A 1 196 ? -6.582 8.437 0.115 1.00 85.88 196 GLU A CA 1
ATOM 1512 C C . GLU A 1 196 ? -7.366 7.269 0.721 1.00 85.88 196 GLU A C 1
ATOM 1514 O O . GLU A 1 196 ? -6.920 6.117 0.754 1.00 85.88 196 GLU A O 1
ATOM 1519 N N . ALA A 1 197 ? -8.565 7.587 1.192 1.00 85.69 197 ALA A N 1
ATOM 1520 C CA . ALA A 1 197 ? -9.510 6.644 1.753 1.00 85.69 197 ALA A CA 1
ATOM 1521 C C . ALA A 1 197 ? -10.914 7.062 1.317 1.00 85.69 197 ALA A C 1
ATOM 1523 O O . ALA A 1 197 ? -11.283 8.226 1.479 1.00 85.69 197 ALA A O 1
ATOM 1524 N N . THR A 1 198 ? -11.678 6.124 0.753 1.00 85.44 198 THR A N 1
ATOM 1525 C CA . THR A 1 198 ? -13.072 6.368 0.353 1.00 85.44 198 THR A CA 1
ATOM 1526 C C . THR A 1 198 ? -13.949 6.602 1.577 1.00 85.44 198 THR A C 1
ATOM 1528 O O . THR A 1 198 ? -14.761 7.521 1.582 1.00 85.44 198 THR A O 1
ATOM 1531 N N . LEU A 1 199 ? -13.752 5.800 2.628 1.00 87.00 199 LEU A N 1
ATOM 1532 C CA . LEU A 1 199 ? -14.371 6.009 3.931 1.00 87.00 199 LEU A CA 1
ATOM 1533 C C . LEU A 1 199 ? -13.365 6.686 4.869 1.00 87.00 199 LEU A C 1
ATOM 1535 O O . LEU A 1 199 ? -12.258 6.167 5.028 1.00 87.00 199 LEU A O 1
ATOM 1539 N N . PRO A 1 200 ? -13.716 7.804 5.530 1.00 86.88 200 PRO A N 1
ATOM 1540 C CA . PRO A 1 200 ? -12.826 8.472 6.478 1.00 86.88 200 PRO A CA 1
ATOM 1541 C C . PRO A 1 200 ? -12.254 7.544 7.561 1.00 86.88 200 PRO A C 1
ATOM 1543 O O . PRO A 1 200 ? -11.081 7.661 7.917 1.00 86.88 200 PRO A O 1
ATOM 1546 N N . GLN A 1 201 ? -13.056 6.589 8.044 1.00 90.00 201 GLN A N 1
ATOM 1547 C CA . GLN A 1 201 ? -12.674 5.616 9.071 1.00 90.00 201 GLN A CA 1
ATOM 1548 C C . GLN A 1 201 ? -11.488 4.728 8.651 1.00 90.00 201 GLN A C 1
ATOM 1550 O O . GLN A 1 201 ? -10.679 4.335 9.497 1.00 90.00 201 GLN A O 1
ATOM 1555 N N . ASP A 1 202 ? -11.322 4.460 7.349 1.00 89.62 202 ASP A N 1
ATOM 1556 C CA . ASP A 1 202 ? -10.258 3.585 6.835 1.00 89.62 202 ASP A CA 1
ATOM 1557 C C . ASP A 1 202 ? -8.856 4.154 7.092 1.00 89.62 202 ASP A C 1
ATOM 1559 O O . ASP A 1 202 ? -7.889 3.398 7.134 1.00 89.62 202 ASP A O 1
ATOM 1563 N N . ARG A 1 203 ? -8.723 5.462 7.354 1.00 87.06 203 ARG A N 1
ATOM 1564 C CA . ARG A 1 203 ? -7.449 6.072 7.779 1.00 87.06 203 ARG A CA 1
ATOM 1565 C C . ARG A 1 203 ? -6.915 5.487 9.089 1.00 87.06 203 ARG A C 1
ATOM 1567 O O . ARG A 1 203 ? -5.713 5.541 9.335 1.00 87.06 203 ARG A O 1
ATOM 1574 N N . VAL A 1 204 ? -7.798 4.924 9.911 1.00 90.25 204 VAL A N 1
ATOM 1575 C CA . VAL A 1 204 ? -7.446 4.205 11.138 1.00 90.25 204 VAL A CA 1
ATOM 1576 C C . VAL A 1 204 ? -7.543 2.699 10.918 1.00 90.25 204 VAL A C 1
ATOM 1578 O O . VAL A 1 204 ? -6.599 1.972 11.228 1.00 90.25 204 VAL A O 1
ATOM 1581 N N . PHE A 1 205 ? -8.653 2.218 10.350 1.00 91.88 205 PHE A N 1
ATOM 1582 C CA . PHE A 1 205 ? -8.911 0.780 10.233 1.00 91.88 205 PHE A CA 1
ATOM 1583 C C . PHE A 1 205 ? -7.914 0.063 9.317 1.00 91.88 205 PHE A C 1
ATOM 1585 O O . PHE A 1 205 ? -7.506 -1.054 9.630 1.00 91.88 205 PHE A O 1
ATOM 1592 N N . ALA A 1 206 ? -7.411 0.722 8.267 1.00 89.12 206 ALA A N 1
ATOM 1593 C CA . ALA A 1 206 ? -6.365 0.149 7.422 1.00 89.12 206 ALA A CA 1
ATOM 1594 C C . ALA A 1 206 ? -5.050 -0.097 8.186 1.00 89.12 206 ALA A C 1
ATOM 1596 O O . ALA A 1 206 ? -4.259 -0.944 7.782 1.00 89.12 206 ALA A O 1
ATOM 1597 N N . MET A 1 207 ? -4.815 0.583 9.311 1.00 88.75 207 MET A N 1
ATOM 1598 C CA . MET A 1 207 ? -3.612 0.399 10.134 1.00 88.75 207 MET A CA 1
ATOM 1599 C C . MET A 1 207 ? -3.836 -0.539 11.323 1.00 88.75 207 MET A C 1
ATOM 1601 O O . MET A 1 207 ? -2.866 -0.993 11.930 1.00 88.75 207 MET A O 1
ATOM 1605 N N . PHE A 1 208 ? -5.097 -0.849 11.646 1.00 89.31 208 PHE A N 1
ATOM 1606 C CA . PHE A 1 208 ? -5.483 -1.612 12.833 1.00 89.31 208 PHE A CA 1
ATOM 1607 C C . PHE A 1 208 ? -4.718 -2.932 12.951 1.00 89.31 208 PHE A C 1
ATOM 1609 O O . PHE A 1 208 ? -4.055 -3.176 13.956 1.00 89.31 208 PHE A O 1
ATOM 1616 N N . GLY A 1 209 ? -4.757 -3.753 11.902 1.00 84.56 209 GLY A N 1
ATOM 1617 C CA . GLY A 1 209 ? -4.174 -5.085 11.963 1.00 84.56 209 GLY A CA 1
ATOM 1618 C C . GLY A 1 209 ? -2.646 -5.088 12.111 1.00 84.56 209 GLY A C 1
ATOM 1619 O O . GLY A 1 209 ? -2.089 -5.983 12.745 1.00 84.56 209 GLY A O 1
ATOM 1620 N N . LEU A 1 210 ? -1.954 -4.079 11.573 1.00 84.50 210 LEU A N 1
ATOM 1621 C CA . LEU A 1 210 ? -0.503 -3.931 11.749 1.00 84.50 210 LEU A CA 1
ATOM 1622 C C . LEU A 1 210 ? -0.167 -3.657 13.211 1.00 84.50 210 LEU A C 1
ATOM 1624 O O . LEU A 1 210 ? 0.723 -4.286 13.783 1.00 84.50 210 LEU A O 1
ATOM 1628 N N . ALA A 1 211 ? -0.929 -2.750 13.819 1.00 87.38 211 ALA A N 1
ATOM 1629 C CA . ALA A 1 211 ? -0.732 -2.371 15.202 1.00 87.38 211 ALA A CA 1
ATOM 1630 C C . ALA A 1 211 ? -1.105 -3.514 16.160 1.00 87.38 211 ALA A C 1
ATOM 1632 O O . ALA A 1 211 ? -0.408 -3.748 17.150 1.00 87.38 211 ALA A O 1
ATOM 1633 N N . GLU A 1 212 ? -2.125 -4.304 15.821 1.00 84.50 212 GLU A N 1
ATOM 1634 C CA . GLU A 1 212 ? -2.476 -5.511 16.568 1.00 84.50 212 GLU A CA 1
ATOM 1635 C C . GLU A 1 212 ? -1.371 -6.575 16.519 1.00 84.50 212 GLU A C 1
ATOM 1637 O O . GLU A 1 212 ? -1.030 -7.157 17.552 1.00 84.50 212 GLU A O 1
ATOM 1642 N N . LYS A 1 213 ? -0.756 -6.788 15.348 1.00 79.69 213 LYS A N 1
ATOM 1643 C CA . LYS A 1 213 ? 0.363 -7.729 15.190 1.00 79.69 213 LYS A CA 1
ATOM 1644 C C . LYS A 1 213 ? 1.579 -7.330 16.035 1.00 79.69 213 LYS A C 1
ATOM 1646 O O . LYS A 1 213 ? 2.256 -8.208 16.555 1.00 79.69 213 LYS A O 1
ATOM 1651 N N . SER A 1 214 ? 1.806 -6.029 16.244 1.00 77.00 214 SER A N 1
ATOM 1652 C CA . SER A 1 214 ? 2.846 -5.522 17.159 1.00 77.00 214 SER A CA 1
ATOM 1653 C C . SER A 1 214 ? 2.511 -5.634 18.655 1.00 77.00 214 SER A C 1
ATOM 1655 O O . SER A 1 214 ? 3.295 -5.206 19.499 1.00 77.00 214 SER A O 1
ATOM 1657 N N . GLY A 1 215 ? 1.357 -6.210 19.008 1.00 81.62 215 GLY A N 1
ATOM 1658 C CA . GLY A 1 215 ? 0.936 -6.434 20.392 1.00 81.62 215 GLY A CA 1
ATOM 1659 C C . GLY A 1 215 ? 0.129 -5.292 21.015 1.00 81.62 215 GLY A C 1
ATOM 1660 O O . GLY A 1 215 ? -0.360 -5.443 22.138 1.00 81.62 215 GLY A O 1
ATOM 1661 N N . SER A 1 216 ? -0.075 -4.179 20.305 1.00 84.69 216 SER A N 1
ATOM 1662 C CA . SER A 1 216 ? -0.938 -3.094 20.775 1.00 84.69 216 SER A CA 1
ATOM 1663 C C . SER A 1 216 ? -2.412 -3.475 20.645 1.00 84.69 216 SER A C 1
ATOM 1665 O O . SER A 1 216 ? -2.860 -3.967 19.612 1.00 84.69 216 SER A O 1
ATOM 1667 N N . ARG A 1 217 ? -3.199 -3.222 21.694 1.00 88.06 217 ARG A N 1
ATOM 1668 C CA . ARG A 1 217 ? -4.640 -3.511 21.710 1.00 88.06 217 ARG A CA 1
ATOM 1669 C C . ARG A 1 217 ? -5.434 -2.216 21.592 1.00 88.06 217 ARG A C 1
ATOM 1671 O O . ARG A 1 217 ? -5.418 -1.381 22.497 1.00 88.06 217 ARG A O 1
ATOM 1678 N N . TYR A 1 218 ? -6.142 -2.080 20.479 1.00 91.31 218 TYR A N 1
ATOM 1679 C CA . TYR A 1 218 ? -7.090 -0.999 20.224 1.00 91.31 218 TYR A CA 1
ATOM 1680 C C . TYR A 1 218 ? -8.498 -1.581 20.061 1.00 91.31 218 TYR A C 1
ATOM 1682 O O . TYR A 1 218 ? -8.633 -2.787 19.847 1.00 91.31 218 TYR A O 1
ATOM 1690 N N . PRO A 1 219 ? -9.551 -0.752 20.155 1.00 92.94 219 PRO A N 1
ATOM 1691 C CA . PRO A 1 219 ? -10.895 -1.163 19.772 1.00 92.94 219 PRO A CA 1
ATOM 1692 C C . PRO A 1 219 ? -10.899 -1.766 18.364 1.00 92.94 219 PRO A C 1
ATOM 1694 O O . PRO A 1 219 ? -10.185 -1.278 17.484 1.00 92.94 219 PRO A O 1
ATOM 1697 N N . ALA A 1 220 ? -11.678 -2.829 18.163 1.00 91.75 220 ALA A N 1
ATOM 1698 C CA . ALA A 1 220 ? -11.836 -3.437 16.848 1.00 91.75 220 ALA A CA 1
ATOM 1699 C C . ALA A 1 220 ? -12.505 -2.445 15.873 1.00 91.75 220 ALA A C 1
ATOM 1701 O O . ALA A 1 220 ? -13.302 -1.615 16.325 1.00 91.75 220 ALA A O 1
ATOM 1702 N N . PRO A 1 221 ? -12.201 -2.519 14.563 1.00 93.75 221 PRO A N 1
ATOM 1703 C CA . PRO A 1 221 ? -12.902 -1.740 13.551 1.00 93.75 221 PRO A CA 1
ATOM 1704 C C . PRO A 1 221 ? -14.414 -1.940 13.650 1.00 93.75 221 PRO A C 1
ATOM 1706 O O . PRO A 1 221 ? -14.880 -3.067 13.787 1.00 93.75 221 PRO A O 1
ATOM 1709 N N . ASP A 1 222 ? -15.175 -0.854 13.564 1.00 93.12 222 ASP A N 1
ATOM 1710 C CA . ASP A 1 222 ? -16.638 -0.881 13.575 1.00 93.12 222 ASP A CA 1
ATOM 1711 C C . ASP A 1 222 ? -17.158 0.180 12.603 1.00 93.12 222 ASP A C 1
ATOM 1713 O O . ASP A 1 222 ? -17.029 1.385 12.837 1.00 93.12 222 ASP A O 1
ATOM 1717 N N . TYR A 1 223 ? -17.703 -0.283 11.477 1.00 90.50 223 TYR A N 1
ATOM 1718 C CA . TYR A 1 223 ? -18.243 0.582 10.430 1.00 90.50 223 TYR A CA 1
ATOM 1719 C C . TYR A 1 223 ? -19.627 1.146 10.768 1.00 90.50 223 TYR A C 1
ATOM 1721 O O . TYR A 1 223 ? -20.029 2.112 10.126 1.00 90.50 223 TYR A O 1
ATOM 1729 N N . G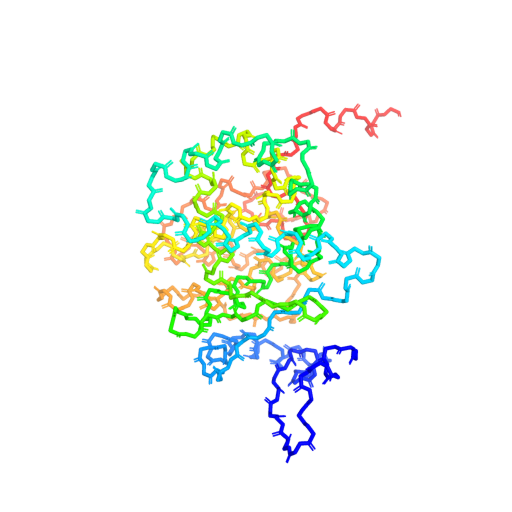LY A 1 224 ? -20.304 0.625 11.799 1.00 90.88 224 GLY A N 1
ATOM 1730 C CA . GLY A 1 224 ? -21.558 1.192 12.299 1.00 90.88 224 GLY A CA 1
ATOM 1731 C C . GLY A 1 224 ? -21.360 2.472 13.118 1.00 90.88 224 GLY A C 1
ATOM 1732 O O . GLY A 1 224 ? -22.329 3.155 13.455 1.00 90.88 224 GLY A O 1
ATOM 1733 N N . LEU A 1 225 ? -20.110 2.820 13.448 1.00 91.81 225 LEU A N 1
ATOM 1734 C CA . LEU A 1 225 ? -19.774 4.056 14.146 1.00 91.81 225 LEU A CA 1
ATOM 1735 C C . LEU A 1 225 ? -19.655 5.240 13.183 1.00 91.81 225 LEU A C 1
ATOM 1737 O O . LEU A 1 225 ? -19.059 5.160 12.103 1.00 91.81 225 LEU A O 1
ATOM 1741 N N . SER A 1 226 ? -20.143 6.396 13.639 1.00 91.12 226 S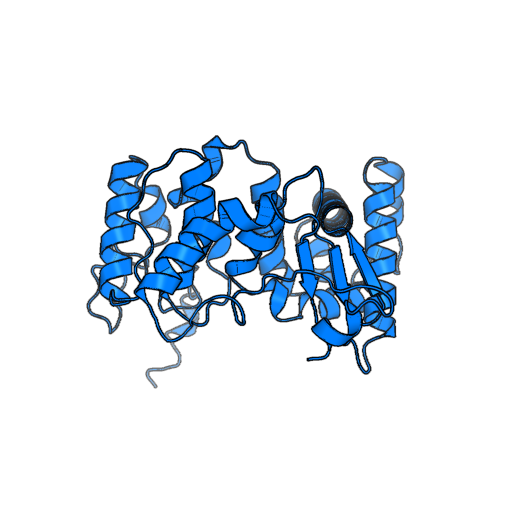ER A N 1
ATOM 1742 C CA . SER A 1 226 ? -19.929 7.654 12.929 1.00 91.12 226 SER A CA 1
ATOM 1743 C C . SER A 1 226 ? -18.437 8.011 12.882 1.00 91.12 226 SER A C 1
ATOM 1745 O O . SER A 1 226 ? -17.661 7.650 13.772 1.00 91.12 226 SER A O 1
ATOM 1747 N N . VAL A 1 227 ? -18.021 8.791 11.878 1.00 88.69 227 VAL A N 1
ATOM 1748 C CA . VAL A 1 227 ? -16.633 9.283 11.769 1.00 88.69 227 VAL A CA 1
ATOM 1749 C C . VAL A 1 227 ? -16.205 10.028 13.038 1.00 88.69 227 VAL A C 1
ATOM 1751 O O . VAL A 1 227 ? -15.066 9.892 13.498 1.00 88.69 227 VAL A O 1
ATOM 1754 N N . ARG A 1 228 ? -17.141 10.766 13.648 1.00 88.44 228 ARG A N 1
ATOM 1755 C CA . ARG A 1 228 ? -16.950 11.459 14.923 1.00 88.44 228 ARG A CA 1
ATOM 1756 C C . ARG A 1 228 ? -16.639 10.499 16.065 1.00 88.44 228 ARG A C 1
ATOM 1758 O O . ARG A 1 228 ? -15.691 10.739 16.815 1.00 88.44 228 ARG A O 1
ATOM 1765 N N . ASP A 1 229 ? -17.402 9.420 16.187 1.00 92.31 229 ASP A N 1
ATOM 1766 C CA . ASP A 1 229 ? -17.213 8.449 17.263 1.00 92.31 229 ASP A CA 1
ATOM 1767 C C . ASP A 1 229 ? -15.904 7.681 17.087 1.00 92.31 229 ASP A C 1
ATOM 1769 O O . ASP A 1 229 ? -15.142 7.565 18.047 1.00 92.31 229 ASP A O 1
ATOM 1773 N N . VAL A 1 230 ? -15.569 7.260 15.861 1.00 92.69 230 VAL A N 1
ATOM 1774 C CA . VAL A 1 230 ? -14.270 6.631 15.559 1.00 92.69 230 VAL A CA 1
ATOM 1775 C C . VAL A 1 230 ? -13.117 7.567 15.927 1.00 92.69 230 VAL A C 1
ATOM 1777 O O . VAL A 1 230 ? -12.183 7.153 16.615 1.00 92.69 230 VAL A O 1
ATOM 1780 N N . SER A 1 231 ? -13.204 8.844 15.547 1.00 89.94 231 SER A N 1
ATOM 1781 C CA . SER A 1 231 ? -12.187 9.851 15.867 1.00 89.94 231 SER A CA 1
ATOM 1782 C C . SER A 1 231 ? -11.964 9.987 17.377 1.00 89.94 231 SER A C 1
ATOM 1784 O O . SER A 1 231 ? -10.823 9.963 17.846 1.00 89.94 231 SER A O 1
ATOM 1786 N N . LEU A 1 232 ? -13.046 10.080 18.158 1.00 91.06 232 LEU A N 1
ATOM 1787 C CA . LEU A 1 232 ? -13.002 10.176 19.621 1.00 91.06 232 LEU A CA 1
ATOM 1788 C C . LEU A 1 232 ? -12.436 8.911 20.271 1.00 91.06 232 LEU A C 1
ATOM 1790 O O . LEU A 1 232 ? -11.504 8.982 21.079 1.00 91.06 232 LEU A O 1
ATOM 1794 N N . ILE A 1 233 ? -13.009 7.759 19.922 1.00 94.19 233 ILE A N 1
ATOM 1795 C CA . ILE A 1 233 ? -12.696 6.461 20.521 1.00 94.19 233 ILE A CA 1
ATOM 1796 C C . ILE A 1 233 ? -11.237 6.107 20.262 1.00 94.19 233 ILE A C 1
ATOM 1798 O O . ILE A 1 233 ? -10.516 5.795 21.211 1.00 94.19 233 ILE A O 1
ATOM 1802 N N . TYR A 1 234 ? -10.775 6.213 19.014 1.00 93.31 234 TYR A N 1
ATOM 1803 C CA . TYR A 1 234 ? -9.403 5.847 18.681 1.00 93.31 234 TYR A CA 1
ATOM 1804 C C . TYR A 1 234 ? -8.390 6.849 19.203 1.00 93.31 234 TYR A C 1
ATOM 1806 O O . TYR A 1 234 ? -7.368 6.416 19.720 1.00 93.31 234 TYR A O 1
ATOM 1814 N N . THR A 1 235 ? -8.661 8.159 19.175 1.00 92.12 235 THR A N 1
ATOM 1815 C CA . THR A 1 235 ? -7.707 9.113 19.767 1.00 92.12 235 THR A CA 1
ATOM 1816 C C . THR A 1 235 ? -7.510 8.830 21.257 1.00 92.12 235 THR A C 1
ATOM 1818 O O . THR A 1 235 ? -6.378 8.771 21.738 1.00 92.12 235 THR A O 1
ATOM 1821 N N . ARG A 1 236 ? -8.602 8.574 21.992 1.00 93.06 236 ARG A N 1
ATOM 1822 C CA . ARG A 1 236 ? -8.528 8.193 23.408 1.00 93.06 236 ARG A CA 1
ATOM 1823 C C . ARG A 1 236 ? -7.802 6.861 23.599 1.00 93.06 236 ARG A C 1
ATOM 1825 O O . ARG A 1 236 ? -6.942 6.772 24.473 1.00 93.06 236 ARG A O 1
ATOM 1832 N N . ALA A 1 237 ? -8.141 5.842 22.810 1.00 93.25 237 ALA A N 1
ATOM 1833 C CA . ALA A 1 237 ? -7.514 4.527 22.899 1.00 93.25 237 ALA A CA 1
ATOM 1834 C C . ALA A 1 237 ? -6.007 4.605 22.633 1.00 93.25 237 ALA A C 1
ATOM 1836 O O . ALA A 1 237 ? -5.237 4.022 23.382 1.00 93.25 237 ALA A O 1
ATOM 1837 N N . ILE A 1 238 ? -5.580 5.387 21.641 1.00 92.06 238 ILE A N 1
ATOM 1838 C CA . ILE A 1 238 ? -4.168 5.611 21.324 1.00 92.06 238 ILE A CA 1
ATOM 1839 C C . ILE A 1 238 ? -3.428 6.217 22.520 1.00 92.06 238 ILE A C 1
ATOM 1841 O O . ILE A 1 238 ? -2.399 5.689 22.929 1.00 92.06 238 ILE A O 1
ATOM 1845 N N . ILE A 1 239 ? -3.975 7.270 23.138 1.00 91.94 239 ILE A N 1
ATOM 1846 C CA . ILE A 1 239 ? -3.356 7.917 24.309 1.00 91.94 239 ILE A CA 1
ATOM 1847 C C . ILE A 1 239 ? -3.224 6.940 25.486 1.00 91.94 239 ILE A C 1
ATOM 1849 O O . ILE A 1 239 ? -2.187 6.902 26.152 1.00 91.94 239 ILE A O 1
ATOM 1853 N N . VAL A 1 240 ? -4.273 6.157 25.753 1.00 91.75 240 VAL A N 1
ATOM 1854 C CA . VAL A 1 240 ? -4.318 5.227 26.891 1.00 91.75 240 VAL A CA 1
ATOM 1855 C C . VAL A 1 240 ? -3.416 4.012 26.663 1.00 91.75 240 VAL A C 1
ATOM 1857 O O . VAL A 1 240 ? -2.658 3.647 27.563 1.00 91.75 240 VAL A O 1
ATOM 1860 N N . THR A 1 241 ? -3.482 3.400 25.479 1.00 89.94 241 THR A N 1
ATOM 1861 C CA . THR A 1 241 ? -2.726 2.190 25.129 1.00 89.94 241 THR A CA 1
ATOM 1862 C C . THR A 1 241 ? -1.242 2.497 24.963 1.00 89.94 241 THR A C 1
ATOM 1864 O O . THR A 1 241 ? -0.410 1.821 25.567 1.00 89.94 241 THR A O 1
ATOM 1867 N N . ASP A 1 242 ? -0.893 3.551 24.221 1.00 87.56 242 ASP A N 1
ATOM 1868 C CA . ASP A 1 242 ? 0.505 3.838 23.881 1.00 87.56 242 ASP A CA 1
ATOM 1869 C C . ASP A 1 242 ? 1.217 4.628 24.989 1.00 87.56 242 ASP A C 1
ATOM 1871 O O . ASP A 1 242 ? 2.438 4.784 24.948 1.00 87.56 242 ASP A O 1
ATOM 1875 N N . LYS A 1 243 ? 0.464 5.142 25.979 1.00 87.81 243 LYS A N 1
ATOM 1876 C CA . LYS A 1 243 ? 0.947 6.006 27.076 1.00 87.81 243 LYS A CA 1
ATOM 1877 C C . LYS A 1 243 ? 1.799 7.175 26.572 1.00 87.81 243 LYS A C 1
ATOM 1879 O O . LYS A 1 243 ? 2.774 7.585 27.203 1.00 87.81 243 LYS A O 1
ATOM 1884 N N . ARG A 1 244 ? 1.433 7.704 25.404 1.00 85.19 244 ARG A N 1
ATOM 1885 C CA . ARG A 1 244 ? 2.127 8.779 24.693 1.00 85.19 244 ARG A CA 1
ATOM 1886 C C . ARG A 1 244 ? 1.113 9.797 24.202 1.00 85.19 244 ARG A C 1
ATOM 1888 O O . ARG A 1 244 ? 0.006 9.456 23.802 1.00 85.19 244 ARG A O 1
ATOM 1895 N N . LEU A 1 245 ? 1.535 11.056 24.181 1.00 88.00 245 LEU A N 1
ATOM 1896 C CA . LEU A 1 245 ? 0.740 12.166 23.654 1.00 88.00 245 LEU A CA 1
ATOM 1897 C C . LEU A 1 245 ? 1.161 12.577 22.241 1.00 88.00 245 LEU A C 1
ATOM 1899 O O . LEU A 1 245 ? 0.611 13.533 21.710 1.00 88.00 245 LEU A O 1
ATOM 1903 N N . ALA A 1 246 ? 2.103 11.864 21.612 1.00 85.69 246 ALA A N 1
ATOM 1904 C CA . ALA A 1 246 ? 2.605 12.210 20.281 1.00 85.69 246 ALA A CA 1
ATOM 1905 C C . ALA A 1 246 ? 1.493 12.264 19.219 1.00 85.69 246 ALA A C 1
ATOM 1907 O O . ALA A 1 246 ? 1.595 13.052 18.285 1.00 85.69 246 ALA A O 1
ATOM 1908 N N . ILE A 1 247 ? 0.395 11.518 19.398 1.00 85.12 247 ILE A N 1
ATOM 1909 C CA . ILE A 1 247 ? -0.782 11.604 18.524 1.00 85.12 247 ILE A CA 1
ATOM 1910 C C . ILE A 1 247 ? -1.391 13.018 18.485 1.00 85.12 247 ILE A C 1
ATOM 1912 O O . ILE A 1 247 ? -1.884 13.440 17.443 1.00 85.12 247 ILE A O 1
ATOM 1916 N N . LEU A 1 248 ? -1.286 13.788 19.577 1.00 86.56 248 LEU A N 1
ATOM 1917 C CA . LEU A 1 248 ? -1.761 15.174 19.662 1.00 86.56 248 LEU A CA 1
ATOM 1918 C C . LEU A 1 248 ? -0.914 16.153 18.836 1.00 86.56 248 LEU A C 1
ATOM 1920 O O . LEU A 1 248 ? -1.355 17.264 18.571 1.00 86.56 248 LEU A O 1
ATOM 1924 N N . SER A 1 249 ? 0.275 15.763 18.377 1.00 82.31 249 SER A N 1
ATOM 1925 C CA . SER A 1 249 ? 1.033 16.565 17.405 1.00 82.31 249 SER A CA 1
ATOM 1926 C C . SER A 1 249 ? 0.415 16.521 16.003 1.00 82.31 249 SER A C 1
ATOM 1928 O O . SER A 1 249 ? 0.780 17.323 15.147 1.00 82.31 249 SER A O 1
ATOM 1930 N N . TYR A 1 250 ? -0.507 15.584 15.767 1.00 75.06 250 TYR A N 1
ATOM 1931 C CA . TYR A 1 250 ? -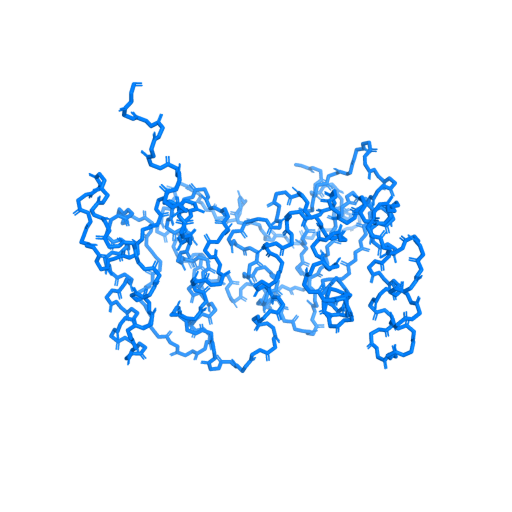1.138 15.326 14.470 1.00 75.06 250 TYR A CA 1
ATOM 1932 C C . TYR A 1 250 ? -2.639 15.621 14.470 1.00 75.06 250 TYR A C 1
ATOM 1934 O O . TYR A 1 250 ? -3.332 15.343 13.491 1.00 75.06 250 TYR A O 1
ATOM 1942 N N . VAL A 1 251 ? -3.154 16.188 15.562 1.00 77.56 251 VAL A N 1
ATOM 1943 C CA . VAL A 1 251 ? -4.519 16.713 15.618 1.00 77.56 251 VAL A CA 1
ATOM 1944 C C . VAL A 1 251 ? -4.490 18.193 15.281 1.00 77.56 251 VAL A C 1
ATOM 1946 O O . VAL A 1 251 ? -3.529 18.902 15.574 1.00 77.56 251 VAL A O 1
ATOM 1949 N N . ASN A 1 252 ? -5.541 18.666 14.622 1.00 66.56 252 ASN A N 1
ATOM 1950 C CA . ASN A 1 252 ? -5.632 20.066 14.247 1.00 66.56 252 ASN A CA 1
ATOM 1951 C C . ASN A 1 252 ? -6.439 20.828 15.319 1.00 66.56 252 ASN A C 1
ATOM 1953 O O . ASN A 1 252 ? -7.645 20.581 15.429 1.00 66.56 252 ASN A O 1
ATOM 1957 N N . PRO A 1 253 ? -5.811 21.748 16.079 1.00 61.75 253 PRO A N 1
ATOM 1958 C CA . PRO A 1 253 ? -6.425 22.379 17.242 1.00 61.75 253 PRO A CA 1
ATOM 1959 C C . PRO A 1 253 ? -7.547 23.364 16.897 1.00 61.75 253 PRO A C 1
ATOM 1961 O O . PRO A 1 253 ? -8.325 23.713 17.786 1.00 61.75 253 PRO A O 1
ATOM 1964 N N . THR A 1 254 ? -7.669 23.817 15.642 1.00 63.03 254 THR A N 1
ATOM 1965 C CA . THR A 1 254 ? -8.795 24.674 15.251 1.00 63.03 254 THR A CA 1
ATOM 1966 C C . THR A 1 254 ? -10.096 23.874 15.274 1.00 63.03 254 THR A C 1
ATOM 1968 O O . THR A 1 254 ? -10.147 22.788 14.693 1.00 63.03 254 THR A O 1
ATOM 1971 N N . PRO A 1 255 ? -11.171 24.375 15.897 1.00 59.47 255 PRO A N 1
ATOM 1972 C CA . PRO A 1 255 ? -12.487 23.758 15.786 1.00 59.47 255 PRO A CA 1
ATOM 1973 C C . PRO A 1 255 ? -12.877 23.640 14.307 1.00 59.47 255 PRO A C 1
ATOM 1975 O O . PRO A 1 255 ? -12.894 24.632 13.584 1.00 59.47 255 PRO A O 1
ATOM 1978 N N . GLY A 1 256 ? -13.120 22.415 13.837 1.00 61.00 256 GLY A N 1
ATOM 1979 C CA . GLY A 1 256 ? -13.737 22.197 12.527 1.00 61.00 256 GLY A CA 1
ATOM 1980 C C . GLY A 1 256 ? -15.251 22.440 12.593 1.00 61.00 256 GLY A C 1
ATOM 1981 O O . GLY A 1 256 ? -15.803 22.496 13.698 1.00 61.00 256 GLY A O 1
ATOM 1982 N N . PRO A 1 257 ? -15.942 22.524 11.442 1.00 59.44 257 PRO A N 1
ATOM 1983 C CA . PRO A 1 257 ? -17.408 22.608 11.399 1.00 59.44 257 PRO A CA 1
ATOM 1984 C C . PRO A 1 257 ? -18.100 21.442 12.141 1.00 59.44 257 PRO A C 1
ATOM 1986 O O . PRO A 1 257 ? -19.222 21.578 12.624 1.00 59.44 257 PRO A O 1
ATOM 1989 N N . ASP A 1 258 ? -17.378 20.340 12.338 1.00 63.53 258 ASP A N 1
ATOM 1990 C CA . ASP A 1 258 ? -17.864 19.049 12.836 1.00 63.53 258 ASP A CA 1
ATOM 1991 C C . ASP A 1 258 ? -18.053 18.993 14.370 1.00 63.53 258 ASP A C 1
ATOM 1993 O O . ASP A 1 258 ? -18.388 17.943 14.925 1.00 63.53 258 ASP A O 1
ATOM 1997 N N . ARG A 1 259 ? -17.814 20.106 15.092 1.00 72.19 259 ARG A N 1
ATOM 1998 C CA . ARG A 1 259 ? -17.881 20.208 16.574 1.00 72.19 259 ARG A CA 1
ATOM 1999 C C . ARG A 1 259 ? -17.082 19.122 17.315 1.00 72.19 259 ARG A C 1
ATOM 2001 O O . ARG A 1 259 ? -17.406 18.750 18.448 1.00 72.19 259 ARG A O 1
ATOM 2008 N N . LEU A 1 260 ? -16.044 18.592 16.675 1.00 76.81 260 LEU A N 1
ATOM 2009 C CA . LEU A 1 260 ? -15.110 17.660 17.290 1.00 76.81 260 LEU A CA 1
ATOM 2010 C C . LEU A 1 260 ? -14.237 18.389 18.320 1.00 76.81 260 LEU A C 1
ATOM 2012 O O . LEU A 1 260 ? -13.850 19.536 18.077 1.00 76.81 260 LEU A O 1
ATOM 2016 N N . PRO A 1 261 ? -13.895 17.758 19.459 1.00 81.88 261 PRO A N 1
ATOM 2017 C CA . PRO A 1 261 ? -12.907 18.330 20.360 1.00 81.88 261 PRO A CA 1
ATOM 2018 C C . PRO A 1 261 ? -11.575 18.556 19.637 1.00 81.88 261 PRO A C 1
ATOM 2020 O O . PRO A 1 261 ? -11.134 17.725 18.849 1.00 81.88 261 PRO A O 1
ATOM 2023 N N . SER A 1 262 ? -10.896 19.661 19.942 1.00 81.94 262 SER A N 1
ATOM 2024 C CA . SER A 1 262 ? -9.635 20.056 19.291 1.00 81.94 262 SER A CA 1
ATOM 2025 C C . SER A 1 262 ? -8.502 19.034 19.433 1.00 81.94 262 SER A C 1
ATOM 2027 O O . SER A 1 262 ? -7.528 19.079 18.688 1.00 81.94 262 SER A O 1
ATOM 2029 N N . TRP A 1 263 ? -8.627 18.113 20.387 1.00 84.75 263 TRP A N 1
ATOM 2030 C CA . TRP A 1 263 ? -7.647 17.074 20.664 1.00 84.75 263 TRP A CA 1
ATOM 2031 C C . TRP A 1 263 ? -7.880 15.774 19.884 1.00 84.75 263 TRP A C 1
ATOM 2033 O O . TRP A 1 263 ? -7.087 14.857 20.053 1.00 84.75 263 TRP A O 1
ATOM 2043 N N . THR A 1 264 ? -8.938 15.650 19.070 1.00 86.38 264 THR A N 1
ATOM 2044 C CA . THR A 1 264 ? -9.233 14.412 18.323 1.00 86.38 264 THR A CA 1
ATOM 2045 C C . THR A 1 264 ? -8.652 14.414 16.915 1.00 86.38 264 THR A C 1
ATOM 2047 O O . THR A 1 264 ? -8.611 15.453 16.253 1.00 86.38 264 THR A O 1
ATOM 2050 N N . LEU A 1 265 ? -8.287 13.229 16.418 1.00 84.88 265 LEU A N 1
ATOM 2051 C CA . LEU A 1 265 ? -7.970 13.009 15.006 1.00 84.88 265 LEU A CA 1
ATOM 2052 C C . LEU A 1 265 ? -9.107 13.510 14.106 1.00 84.88 265 LEU A C 1
ATOM 2054 O O . LEU A 1 265 ? -10.278 13.282 14.391 1.00 84.88 265 LEU A O 1
ATOM 2058 N N . LYS A 1 266 ? -8.761 14.172 12.999 1.00 79.38 266 LYS A N 1
ATOM 2059 C CA . LYS A 1 266 ? -9.734 14.624 11.997 1.00 79.38 266 LYS A CA 1
ATOM 2060 C C . LYS A 1 266 ? -9.684 13.712 10.787 1.00 79.38 266 LYS A C 1
ATOM 2062 O O . LYS A 1 266 ? -8.885 13.918 9.880 1.00 79.38 266 LYS A O 1
ATOM 2067 N N . LEU A 1 267 ? -10.535 12.695 10.786 1.00 79.06 267 LEU A N 1
ATOM 2068 C CA . LEU A 1 267 ? -10.509 11.671 9.745 1.00 79.06 267 LEU A CA 1
ATOM 2069 C C . LEU A 1 267 ? -11.100 12.141 8.411 1.00 79.06 267 LEU A C 1
ATOM 2071 O O . LEU A 1 267 ? -10.821 11.513 7.399 1.00 79.06 267 LEU A O 1
ATOM 2075 N N . GLU A 1 268 ? -11.881 13.223 8.370 1.00 71.12 268 GLU A N 1
ATOM 2076 C CA . GLU A 1 268 ? -12.541 13.701 7.140 1.00 71.12 268 GLU A CA 1
ATOM 2077 C C . GLU A 1 268 ? -11.632 14.532 6.223 1.00 71.12 268 GLU A C 1
ATOM 2079 O O . GLU A 1 268 ? -11.871 14.603 5.019 1.00 71.12 268 GLU A O 1
ATOM 2084 N N . ARG A 1 269 ? -10.553 15.126 6.751 1.00 58.81 269 ARG A N 1
ATOM 2085 C CA . ARG A 1 269 ? -9.643 15.965 5.959 1.00 58.81 269 ARG A CA 1
ATOM 2086 C C . ARG A 1 269 ? -8.518 15.128 5.350 1.00 58.81 269 ARG A C 1
ATOM 2088 O O . ARG A 1 269 ? -7.798 14.428 6.055 1.00 58.81 269 ARG A O 1
ATOM 2095 N N . THR A 1 270 ? -8.311 15.262 4.042 1.00 48.28 270 THR A N 1
ATOM 2096 C CA . THR A 1 270 ? -7.180 14.691 3.280 1.00 48.28 270 THR A CA 1
ATOM 2097 C C . THR A 1 270 ? -5.819 15.311 3.624 1.00 48.28 270 THR A C 1
ATOM 2099 O O . THR A 1 270 ? -4.807 14.907 3.061 1.00 48.28 270 THR A O 1
ATOM 2102 N N . GLN A 1 271 ? -5.759 16.262 4.559 1.00 48.31 271 GLN A N 1
ATOM 2103 C CA . GLN A 1 271 ? -4.530 16.938 4.969 1.00 48.31 271 GLN A CA 1
ATOM 2104 C C . GLN A 1 271 ? -4.445 16.985 6.501 1.00 48.31 271 GLN A C 1
ATOM 2106 O O . GLN A 1 271 ? -4.883 17.940 7.138 1.00 48.31 271 GLN A O 1
ATOM 2111 N N . LEU A 1 272 ? -3.869 15.950 7.121 1.00 46.56 272 LEU A N 1
ATOM 2112 C CA . LEU A 1 272 ? -3.463 16.015 8.538 1.00 46.56 272 LEU A CA 1
ATOM 2113 C C . LEU A 1 272 ? -2.118 16.750 8.725 1.00 46.56 272 LEU A C 1
ATOM 2115 O O . LEU A 1 272 ? -1.590 16.788 9.832 1.00 46.56 272 LEU A O 1
ATOM 2119 N N . ILE A 1 273 ? -1.555 17.360 7.674 1.00 38.31 273 ILE A N 1
ATOM 2120 C CA . ILE A 1 273 ? -0.314 18.136 7.754 1.00 38.31 273 ILE A CA 1
ATOM 2121 C C . ILE A 1 273 ? -0.530 19.504 7.100 1.00 38.31 273 ILE A C 1
ATOM 2123 O O . ILE A 1 273 ? -0.679 19.590 5.889 1.00 38.31 273 ILE A O 1
ATOM 2127 N N . ARG A 1 274 ? -0.546 20.533 7.962 1.00 36.09 274 ARG A N 1
ATOM 2128 C CA . ARG A 1 274 ? -0.438 21.985 7.715 1.00 36.09 274 ARG A CA 1
ATOM 2129 C C . ARG A 1 274 ? -0.970 22.488 6.367 1.00 36.09 274 ARG A C 1
ATOM 2131 O O . ARG A 1 274 ? -0.238 22.538 5.384 1.00 36.09 274 ARG A O 1
ATOM 2138 N N . GLU A 1 275 ? -2.163 23.074 6.399 1.00 34.00 275 GLU A N 1
ATOM 2139 C CA . GLU A 1 275 ? -2.401 24.259 5.574 1.00 34.00 275 GLU A CA 1
ATOM 2140 C C . GLU A 1 275 ? -1.347 25.306 5.974 1.00 34.00 275 GLU A C 1
ATOM 2142 O O . GLU A 1 275 ? -1.232 25.683 7.145 1.00 34.00 275 GLU A O 1
ATOM 2147 N N . SER A 1 276 ? -0.519 25.724 5.013 1.00 33.78 276 SER A N 1
ATOM 2148 C CA . SER A 1 276 ? 0.273 26.947 5.154 1.00 33.78 276 SER A CA 1
ATOM 2149 C C . SER A 1 276 ? -0.700 28.104 5.434 1.00 33.78 276 SER A C 1
ATOM 2151 O O . SER A 1 276 ? -1.783 28.119 4.831 1.00 33.78 276 SER A O 1
ATOM 2153 N N . PRO A 1 277 ? -0.360 29.072 6.309 1.00 38.28 277 PRO A N 1
ATOM 2154 C CA . PRO A 1 277 ? -1.238 30.199 6.649 1.00 38.28 277 PRO A CA 1
ATOM 2155 C C . PRO A 1 277 ? -1.724 31.025 5.442 1.00 38.28 277 PRO A C 1
ATOM 2157 O O . PRO A 1 277 ? -2.689 31.772 5.569 1.00 38.28 277 PRO A O 1
ATOM 2160 N N . ASP A 1 278 ? -1.131 30.847 4.261 1.00 36.94 278 ASP A N 1
ATOM 2161 C CA . ASP A 1 278 ? -1.495 31.560 3.033 1.00 36.94 278 ASP A CA 1
ATOM 2162 C C . ASP A 1 278 ? -2.816 31.102 2.388 1.00 36.94 278 ASP A C 1
ATOM 2164 O O . ASP A 1 278 ? -3.350 31.802 1.527 1.00 36.94 278 ASP A O 1
ATOM 2168 N N . THR A 1 279 ? -3.372 29.953 2.788 1.00 33.50 279 THR A N 1
ATOM 2169 C CA . THR A 1 279 ? -4.582 29.398 2.140 1.00 33.50 279 THR A CA 1
ATOM 2170 C C . THR A 1 279 ? -5.889 29.925 2.742 1.00 33.50 279 THR A C 1
ATOM 2172 O O . THR A 1 279 ? -6.914 29.919 2.070 1.00 33.50 279 THR A O 1
ATOM 2175 N N . VAL A 1 280 ? -5.861 30.453 3.972 1.00 36.91 280 VAL A N 1
ATOM 2176 C CA . VAL A 1 280 ? -7.062 30.978 4.660 1.00 36.91 280 VAL A CA 1
ATOM 2177 C C . VAL A 1 280 ? -7.374 32.426 4.249 1.00 36.91 280 VAL A C 1
ATOM 2179 O O . VAL A 1 280 ? -8.482 32.907 4.441 1.00 36.91 280 VAL A O 1
ATOM 2182 N N . ALA A 1 281 ? -6.435 33.129 3.609 1.00 33.84 281 ALA A N 1
ATOM 2183 C CA . ALA A 1 281 ? -6.604 34.539 3.246 1.00 33.84 281 ALA A CA 1
ATOM 2184 C C . ALA A 1 281 ? -7.383 34.785 1.935 1.00 33.84 281 ALA A C 1
ATOM 2186 O O . ALA A 1 281 ? -7.446 35.927 1.482 1.00 33.84 281 ALA A O 1
ATOM 2187 N N . ARG A 1 282 ? -7.936 33.749 1.285 1.00 34.06 282 ARG A N 1
ATOM 2188 C CA . ARG A 1 282 ? -8.600 33.888 -0.028 1.00 34.06 282 ARG A CA 1
ATOM 2189 C C . ARG A 1 282 ? -10.077 33.501 -0.084 1.00 34.06 282 ARG A C 1
ATOM 2191 O O . ARG A 1 282 ? -10.654 33.639 -1.155 1.00 34.06 282 ARG A O 1
ATOM 2198 N N . GLU A 1 283 ? -10.690 33.080 1.020 1.00 32.62 283 GLU A N 1
ATOM 2199 C CA . GLU A 1 283 ? -12.132 32.769 1.038 1.00 32.62 283 GLU A CA 1
ATOM 2200 C C . GLU A 1 283 ? -13.006 33.798 1.775 1.00 32.62 283 GLU A C 1
ATOM 2202 O O . GLU A 1 283 ? -14.222 33.663 1.745 1.00 32.62 283 GLU A O 1
ATOM 2207 N N . ASP A 1 284 ? -12.428 34.875 2.322 1.00 37.38 284 ASP A N 1
ATOM 2208 C CA . ASP A 1 284 ? -13.181 35.970 2.962 1.00 37.38 284 ASP A CA 1
ATOM 2209 C C . ASP A 1 284 ? -12.933 37.346 2.299 1.00 37.38 284 ASP A C 1
ATOM 2211 O O . ASP A 1 284 ? -12.621 38.328 2.979 1.00 37.38 284 ASP A O 1
ATOM 2215 N N . LEU A 1 285 ? -13.077 37.428 0.968 1.00 34.22 285 LEU A N 1
ATOM 2216 C CA . LEU A 1 285 ? -13.293 38.687 0.230 1.00 34.22 285 LEU A CA 1
ATOM 2217 C C . LEU A 1 285 ? -14.304 38.509 -0.908 1.00 34.22 285 LEU A C 1
ATOM 2219 O O . LEU A 1 285 ? -14.092 37.607 -1.748 1.00 34.22 285 LEU A O 1
#

Secondary structure (DSSP, 8-state):
-HHHHHH--SSS------HHHHS-TT-HHHHHHHHHHHHHHHHHSS--EEE----GGGHHHHHHHHHHHHHHHHHTT-HHHHHHHHT-GGGSTTSHHHHHHHHHHTSGGGGBTTHHHHHHSS-SSSPPEEEETTEEEEHHHHHHHHHHHHHHS-HHHHHHHH-GGGGGTHHHHHHTTS-GGG-SHHHHHHHTTT-B-SSTTHHHHHHHHHHHHTT---PPP-TTS-HHHHHHHHHHHHHHHH---GGGGGS--SPPTT---TTS--TT-S-SS---GGGGGGS--

Radius of gyration: 20.3 Å; chains: 1; bounding box: 53×64×51 Å

Sequence (285 aa):
MAFLKRIRQPSYGICVWADALCIDQGNEKEKAVQVGLMTLIYPQAAKVLVWLGDPGTEDALVEEAFRGLEVWASAYSNKEEQMRLAGEPDMVGGSSFASALAALFARPWFRRAWIVQEVMVGGFETPPLVLCGRHEISWHRVFTALFGIFSTLLHTGAAELCGPNVMHLTPLLQMTGGTEADMSLTNIIPRMSLREATLPQDRVFAMFGLAEKSGSRYPAPDYGLSVRDVSLIYTRAIIVTDKRLAILSYVNPTPGPDRLPSWTLKLERTQLIRESPDTVAREDL

pLDDT: mean 82.11, std 14.67, range [32.62, 96.88]

InterPro domains:
  IPR010730 Heterokaryon incompatibility [PF06985] (4-118)
  IPR052895 Heterokaryon Regulation/Transcriptional Modulator [PTHR24148] (2-266)